Protein AF-A0AAJ0HVV2-F1 (afdb_monomer_lite)

Secondary structure (DSSP, 8-state):
-HHHHHHHHHHTTTGGGHHHHHHHHHHHHHHTTTTS-GGGSS---HHHHHHHHHHHHHHHHHHHHHHHHHT---S--TTS--PPPPP---TTTTT--SS--------TTS--TTHHHHHHHHTHHHHHHHHHHHHSSSPPPHHHHHHHHHHHHHHHHHHHHHHHHS---TTS-SS--HHHHHHHHHHHHHHHHHHHGGGHHHHTT-GGGHHHHHHHHHHHHHHHHHTSPPSS--HHHHHHHHHHHH--THHHHHHHHHHHHHHHHHHHHHHHHHHHHHHHHHHHHTT--

Organism: NCBI:txid260671

pLDDT: 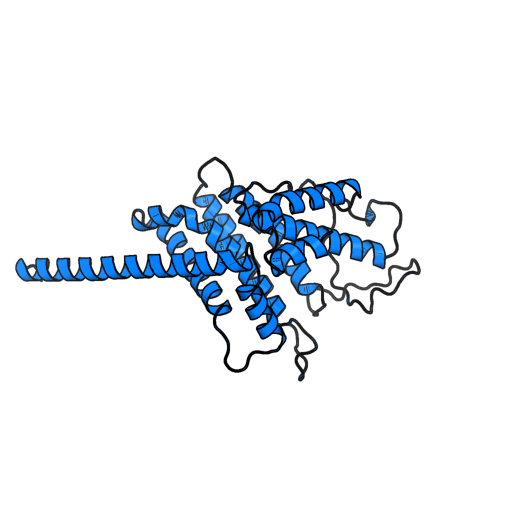mean 88.61, std 10.62, range [52.47, 98.69]

Structure (mmCIF, N/CA/C/O backbone):
data_AF-A0AAJ0HVV2-F1
#
_entry.id   AF-A0AAJ0HVV2-F1
#
loop_
_atom_site.group_PDB
_atom_site.id
_atom_site.type_symbol
_atom_site.label_atom_id
_atom_site.label_alt_id
_atom_site.label_comp_id
_atom_site.label_asym_id
_atom_site.label_entity_id
_atom_site.label_seq_id
_atom_site.pdbx_PDB_ins_code
_atom_site.Cartn_x
_atom_site.Cartn_y
_atom_site.Cartn_z
_atom_site.occupancy
_atom_site.B_iso_or_equiv
_atom_site.auth_seq_id
_atom_site.auth_comp_id
_atom_site.auth_asym_id
_atom_site.auth_atom_id
_atom_site.pdbx_PDB_model_num
ATOM 1 N N . MET A 1 1 ? 8.269 12.372 -14.572 1.00 76.06 1 MET A N 1
ATOM 2 C CA . MET A 1 1 ? 6.896 12.354 -14.021 1.00 76.06 1 MET A CA 1
ATOM 3 C C . MET A 1 1 ? 6.826 11.565 -12.715 1.00 76.06 1 MET A C 1
ATOM 5 O O . MET A 1 1 ? 6.483 12.180 -11.724 1.00 76.06 1 MET A O 1
ATOM 9 N N . CYS A 1 2 ? 7.248 10.293 -12.636 1.00 84.56 2 CYS A N 1
ATOM 10 C CA . CYS A 1 2 ? 7.248 9.554 -11.353 1.00 84.56 2 CYS A CA 1
ATOM 11 C C . CYS A 1 2 ? 8.042 10.251 -10.236 1.00 84.56 2 CYS A C 1
ATOM 13 O O . CYS A 1 2 ? 7.523 10.431 -9.144 1.00 84.56 2 CYS A O 1
ATOM 15 N N . LEU A 1 3 ? 9.261 10.726 -10.530 1.00 86.06 3 LEU A N 1
ATOM 16 C CA . LEU A 1 3 ? 10.071 11.475 -9.557 1.00 86.06 3 LEU A CA 1
ATOM 17 C C . LEU A 1 3 ? 9.393 12.767 -9.077 1.00 86.06 3 LEU A C 1
ATOM 19 O O . LEU A 1 3 ? 9.584 13.160 -7.935 1.00 86.06 3 LEU A O 1
ATOM 23 N N . LEU A 1 4 ? 8.586 13.410 -9.928 1.00 84.44 4 LEU A N 1
ATOM 24 C CA . LEU A 1 4 ? 7.828 14.601 -9.546 1.00 84.44 4 LEU A CA 1
ATOM 25 C C . LEU A 1 4 ? 6.691 14.240 -8.582 1.00 84.44 4 LEU A C 1
ATOM 27 O O . LEU A 1 4 ? 6.488 14.948 -7.604 1.00 84.44 4 LEU A O 1
ATOM 31 N N . GLU A 1 5 ? 5.977 13.140 -8.833 1.00 85.62 5 GLU A N 1
ATOM 32 C CA . GLU A 1 5 ? 4.929 12.656 -7.924 1.00 85.62 5 GLU A CA 1
ATOM 33 C C . GLU A 1 5 ? 5.506 12.250 -6.563 1.00 85.62 5 GLU A C 1
ATOM 35 O O . GLU A 1 5 ? 4.988 12.667 -5.529 1.00 85.62 5 GLU A O 1
ATOM 40 N N . LEU A 1 6 ? 6.639 11.543 -6.553 1.00 84.56 6 LEU A N 1
ATOM 41 C CA . LEU A 1 6 ? 7.354 11.218 -5.317 1.00 84.56 6 LEU A CA 1
ATOM 42 C C . LEU A 1 6 ? 7.829 12.481 -4.586 1.00 84.56 6 LEU A C 1
ATOM 44 O O . LEU A 1 6 ? 7.656 12.582 -3.376 1.00 84.56 6 LEU A O 1
ATOM 48 N N . ALA A 1 7 ? 8.371 13.470 -5.306 1.00 84.12 7 ALA A N 1
ATOM 49 C CA . ALA A 1 7 ? 8.811 14.731 -4.711 1.00 84.12 7 ALA A CA 1
ATOM 50 C C . ALA A 1 7 ? 7.655 15.507 -4.063 1.00 84.12 7 ALA A C 1
ATOM 52 O O . ALA A 1 7 ? 7.823 16.052 -2.974 1.00 84.12 7 ALA A O 1
ATOM 53 N N . LYS A 1 8 ? 6.468 15.542 -4.682 1.00 81.12 8 LYS A N 1
ATOM 54 C CA . LYS A 1 8 ? 5.275 16.154 -4.068 1.00 81.12 8 LYS A CA 1
ATOM 55 C C . LYS A 1 8 ? 4.927 15.472 -2.745 1.00 81.12 8 LYS A C 1
ATOM 57 O O . LYS A 1 8 ? 4.748 16.150 -1.735 1.00 81.12 8 LYS A O 1
ATOM 62 N N . GLN A 1 9 ? 4.919 14.137 -2.733 1.00 77.50 9 GLN A N 1
ATOM 63 C CA . GLN A 1 9 ? 4.633 13.357 -1.529 1.00 77.50 9 GLN A CA 1
ATOM 64 C C . GLN A 1 9 ? 5.683 13.571 -0.427 1.00 77.50 9 GLN A C 1
ATOM 66 O O . GLN A 1 9 ? 5.313 13.656 0.742 1.00 77.50 9 GLN A O 1
ATOM 71 N N . THR A 1 10 ? 6.966 13.709 -0.772 1.00 80.88 10 THR A N 1
ATOM 72 C CA . THR A 1 10 ? 8.066 13.813 0.207 1.00 80.88 10 THR A CA 1
ATOM 73 C C . THR A 1 10 ? 8.352 15.236 0.691 1.00 80.88 10 THR A C 1
ATOM 75 O O . THR A 1 10 ? 8.956 15.395 1.748 1.00 80.88 10 THR A O 1
ATOM 78 N N . THR A 1 11 ? 7.923 16.268 -0.045 1.00 79.25 11 THR A N 1
ATOM 79 C CA . THR A 1 11 ? 8.155 17.687 0.305 1.00 79.25 11 THR A CA 1
ATOM 80 C C . THR A 1 11 ? 6.914 18.411 0.826 1.00 79.25 11 THR A C 1
ATOM 82 O O . THR A 1 11 ? 7.006 19.560 1.252 1.00 79.25 11 THR A O 1
ATOM 85 N N . GLY A 1 12 ? 5.744 17.769 0.776 1.00 67.94 12 GLY A N 1
ATOM 86 C CA . GLY A 1 12 ? 4.487 18.344 1.256 1.00 67.94 12 GLY A CA 1
ATOM 87 C C . GLY A 1 12 ? 3.894 19.436 0.371 1.00 67.94 12 GLY A C 1
ATOM 88 O O . GLY A 1 12 ? 2.945 20.110 0.773 1.00 67.94 12 GLY A O 1
ATOM 89 N N . VAL A 1 13 ? 4.408 19.601 -0.847 1.00 72.75 13 VAL A N 1
ATOM 90 C CA . VAL A 1 13 ? 3.880 20.557 -1.821 1.00 72.75 13 VAL A CA 1
ATOM 91 C C . VAL A 1 13 ? 2.731 19.917 -2.600 1.00 72.75 13 VAL A C 1
ATOM 93 O O . VAL A 1 13 ? 2.920 18.916 -3.286 1.00 72.75 13 VAL A O 1
ATOM 96 N N . ALA A 1 14 ? 1.549 20.539 -2.540 1.00 66.69 14 ALA A N 1
ATOM 97 C CA . ALA A 1 14 ? 0.349 20.134 -3.283 1.00 66.69 14 ALA A CA 1
ATOM 98 C C . ALA A 1 14 ? -0.150 18.701 -2.991 1.00 66.69 14 ALA A C 1
ATOM 100 O O . ALA A 1 14 ? -0.649 18.025 -3.892 1.00 66.69 14 ALA A O 1
ATOM 101 N N . GLY A 1 15 ? -0.057 18.255 -1.730 1.00 66.56 15 GLY A N 1
ATOM 102 C CA . GLY A 1 15 ? -0.503 16.922 -1.299 1.00 66.56 15 GLY A CA 1
ATOM 103 C C . GLY A 1 15 ? -1.939 16.577 -1.722 1.00 66.56 15 GLY A C 1
ATOM 104 O O . GLY A 1 15 ? -2.176 15.475 -2.215 1.00 66.56 15 GLY A O 1
ATOM 105 N N . ASP A 1 16 ? -2.859 17.542 -1.659 1.00 69.44 16 ASP A N 1
ATOM 106 C CA . ASP A 1 16 ? -4.276 17.358 -2.021 1.00 69.44 16 ASP A CA 1
ATOM 107 C C . ASP A 1 16 ? -4.497 17.077 -3.520 1.00 69.44 16 ASP A C 1
ATOM 109 O O . ASP A 1 16 ? -5.528 16.539 -3.918 1.00 69.44 16 ASP A O 1
ATOM 113 N N . LEU A 1 17 ? -3.523 17.408 -4.376 1.00 81.19 17 LEU A N 1
ATOM 114 C CA . LEU A 1 17 ? -3.599 17.190 -5.825 1.00 81.19 17 LEU A CA 1
ATOM 115 C C . LEU A 1 17 ? -2.954 15.871 -6.269 1.00 81.19 17 LEU A C 1
ATOM 117 O O . LEU A 1 17 ? -3.005 15.543 -7.457 1.00 81.19 17 LEU A O 1
ATOM 121 N N . THR A 1 18 ? -2.371 15.108 -5.338 1.00 84.69 18 THR A N 1
ATOM 122 C CA . THR A 1 18 ? -1.584 13.902 -5.643 1.00 84.69 18 THR A CA 1
ATOM 123 C C . THR A 1 18 ? -2.403 12.852 -6.388 1.00 84.69 18 THR A C 1
ATOM 125 O O . THR A 1 18 ? -1.904 12.252 -7.334 1.00 84.69 18 THR A O 1
ATOM 128 N N . TRP A 1 19 ? -3.679 12.656 -6.037 1.00 90.50 19 TRP A N 1
ATOM 129 C CA . TRP A 1 19 ? -4.542 11.700 -6.744 1.00 90.50 19 TRP A CA 1
ATOM 130 C C . TRP A 1 19 ? -4.813 12.110 -8.196 1.00 90.50 19 TRP A C 1
ATOM 132 O O . TRP A 1 19 ? -4.711 11.289 -9.111 1.00 90.50 19 TRP A O 1
ATOM 142 N N . ILE A 1 20 ? -5.066 13.399 -8.437 1.00 91.12 20 ILE A N 1
ATOM 143 C CA . ILE A 1 20 ? -5.301 13.929 -9.786 1.00 91.12 20 ILE A CA 1
ATOM 144 C C . ILE A 1 20 ? -4.040 13.771 -10.643 1.00 91.12 20 ILE A C 1
ATOM 146 O O . ILE A 1 20 ? -4.118 13.303 -11.785 1.00 91.12 20 ILE A O 1
ATOM 150 N N . SER A 1 21 ? -2.871 14.139 -10.107 1.00 91.31 21 SER A N 1
ATOM 151 C CA . SER A 1 21 ? -1.616 14.042 -10.852 1.00 91.31 21 SER A CA 1
ATOM 152 C C . SER A 1 21 ? -1.134 12.604 -11.037 1.00 91.31 21 SER A C 1
ATOM 154 O O . SER A 1 21 ? -0.666 12.279 -12.131 1.00 91.31 21 SER A O 1
ATOM 156 N N . ALA A 1 22 ? -1.342 11.715 -10.061 1.00 92.94 22 ALA A N 1
ATOM 157 C CA . ALA A 1 22 ? -1.095 10.280 -10.202 1.00 92.94 22 ALA A CA 1
ATOM 158 C C . ALA A 1 22 ? -1.954 9.663 -11.318 1.00 92.94 22 ALA A C 1
ATOM 160 O O . ALA A 1 22 ? -1.423 8.961 -12.183 1.00 92.94 22 ALA A O 1
ATOM 161 N N . GLY A 1 23 ? -3.245 10.010 -11.385 1.00 94.25 23 GLY A N 1
ATOM 162 C CA . GLY A 1 23 ? -4.121 9.576 -12.475 1.00 94.25 23 GLY A CA 1
ATOM 163 C C . GLY A 1 23 ? -3.690 10.124 -13.842 1.00 94.25 23 GLY A C 1
ATOM 164 O O . GLY A 1 23 ? -3.779 9.429 -14.856 1.00 94.25 23 GLY A O 1
ATOM 165 N N . GLY A 1 24 ? -3.178 11.358 -13.891 1.00 94.88 24 GLY A N 1
ATOM 166 C CA . GLY A 1 24 ? -2.558 11.922 -15.094 1.00 94.88 24 GLY A CA 1
ATOM 167 C C . GLY A 1 24 ? -1.314 11.144 -15.534 1.00 94.88 24 GLY A C 1
ATOM 168 O O . GLY A 1 24 ? -1.176 10.819 -16.714 1.00 94.88 24 GLY A O 1
ATOM 169 N N . LEU A 1 25 ? -0.447 10.789 -14.581 1.00 95.62 25 LEU A N 1
ATOM 170 C CA . LEU A 1 25 ? 0.720 9.938 -14.805 1.00 95.62 25 LEU A CA 1
ATOM 171 C C . LEU A 1 25 ? 0.315 8.556 -15.341 1.00 95.62 25 LEU A C 1
ATOM 173 O O . LEU A 1 25 ? 0.925 8.094 -16.303 1.00 95.62 25 LEU A O 1
ATOM 177 N N . LEU A 1 26 ? -0.721 7.925 -14.780 1.00 97.06 26 LEU A N 1
ATOM 178 C CA . LEU A 1 26 ? -1.219 6.625 -15.244 1.00 97.06 26 LEU A CA 1
ATOM 179 C C . LEU A 1 26 ? -1.682 6.681 -16.701 1.00 97.06 26 LEU A C 1
ATOM 181 O O . LEU A 1 26 ? -1.255 5.873 -17.522 1.00 97.06 26 LEU A O 1
ATOM 185 N N . ARG A 1 27 ? -2.513 7.669 -17.049 1.00 96.62 27 ARG A N 1
ATOM 186 C CA . ARG A 1 27 ? -3.018 7.828 -18.421 1.00 96.62 27 ARG A CA 1
ATOM 187 C C . ARG A 1 27 ? -1.899 8.128 -19.416 1.00 96.62 27 ARG A C 1
ATOM 189 O O . ARG A 1 27 ? -1.910 7.587 -20.516 1.00 96.62 27 ARG A O 1
ATOM 196 N N . ALA A 1 28 ? -0.916 8.942 -19.027 1.00 96.62 28 ALA A N 1
ATOM 197 C CA . ALA A 1 28 ? 0.270 9.183 -19.847 1.00 96.62 28 ALA A CA 1
ATOM 198 C C . ALA A 1 28 ? 1.102 7.902 -20.037 1.00 96.62 28 ALA A C 1
ATOM 200 O O . ALA A 1 28 ? 1.614 7.637 -21.119 1.00 96.62 28 ALA A O 1
ATOM 201 N N . ALA A 1 29 ? 1.225 7.077 -18.999 1.00 96.25 29 ALA A N 1
ATOM 202 C CA . ALA A 1 29 ? 1.917 5.797 -19.079 1.00 96.25 29 ALA A CA 1
ATOM 203 C C . ALA A 1 29 ? 1.228 4.829 -20.050 1.00 96.25 29 ALA A C 1
ATOM 205 O O . ALA A 1 29 ? 1.894 4.229 -20.894 1.00 96.25 29 ALA A O 1
ATOM 206 N N . MET A 1 30 ? -0.099 4.730 -19.964 1.00 96.31 30 MET A N 1
ATOM 207 C CA . MET A 1 30 ? -0.918 3.928 -20.874 1.00 96.31 30 MET A CA 1
ATOM 208 C C . MET A 1 30 ? -0.850 4.439 -22.315 1.00 96.31 30 MET A C 1
ATOM 210 O O . MET A 1 30 ? -0.715 3.639 -23.233 1.00 96.31 30 MET A O 1
ATOM 214 N N . SER A 1 31 ? -0.862 5.757 -22.543 1.00 95.62 31 SER A N 1
ATOM 215 C CA . SER A 1 31 ? -0.731 6.303 -23.903 1.00 95.62 31 SER A CA 1
ATOM 216 C C . SER A 1 31 ? 0.648 6.044 -24.521 1.00 95.62 31 SER A C 1
ATOM 218 O O . SER A 1 31 ? 0.767 5.926 -25.738 1.00 95.62 31 SER A O 1
ATOM 220 N N . MET A 1 32 ? 1.685 5.881 -23.693 1.00 94.38 32 MET A N 1
ATOM 221 C CA . MET A 1 32 ? 3.014 5.402 -24.104 1.00 94.38 32 MET A CA 1
ATOM 222 C C . MET A 1 32 ? 3.105 3.862 -24.206 1.00 94.38 32 MET A C 1
ATOM 224 O O . MET A 1 32 ? 4.171 3.315 -24.524 1.00 94.38 32 MET A O 1
ATOM 228 N N . GLY A 1 33 ? 2.014 3.150 -23.911 1.00 94.56 33 GLY A N 1
ATOM 229 C CA . GLY A 1 33 ? 1.880 1.694 -23.937 1.00 94.56 33 GLY A CA 1
ATOM 230 C C . GLY A 1 33 ? 2.583 0.959 -22.793 1.00 94.56 33 GLY A C 1
ATOM 231 O O . GLY A 1 33 ? 2.905 -0.216 -22.955 1.00 94.56 33 GLY A O 1
ATOM 232 N N . LEU A 1 34 ? 2.944 1.628 -21.688 1.00 95.44 34 LEU A N 1
ATOM 233 C CA . LEU A 1 34 ? 3.706 1.007 -20.586 1.00 95.44 34 LEU A CA 1
ATOM 234 C C . LEU A 1 34 ? 2.941 -0.138 -19.892 1.00 95.44 34 LEU A C 1
ATOM 236 O O . LEU A 1 34 ? 3.559 -0.979 -19.246 1.00 95.44 34 LEU A O 1
ATOM 240 N N . ASN A 1 35 ? 1.620 -0.176 -20.058 1.00 95.88 35 ASN A N 1
ATOM 241 C CA . ASN A 1 35 ? 0.725 -1.248 -19.624 1.00 95.88 35 ASN A CA 1
ATOM 242 C C . ASN A 1 35 ? 0.826 -2.524 -20.481 1.00 95.88 35 ASN A C 1
ATOM 244 O O . ASN A 1 35 ? 0.211 -3.528 -20.127 1.00 95.88 35 ASN A O 1
ATOM 248 N N . HIS A 1 36 ? 1.564 -2.473 -21.594 1.00 95.62 36 HIS A N 1
ATOM 249 C CA . HIS A 1 36 ? 1.808 -3.619 -22.458 1.00 95.62 36 HIS A CA 1
ATOM 250 C C . HIS A 1 36 ? 3.202 -4.207 -22.240 1.00 95.62 36 HIS A C 1
ATOM 252 O O . HIS A 1 36 ? 4.202 -3.472 -22.279 1.00 95.62 36 HIS A O 1
ATOM 258 N N . ASP A 1 37 ? 3.277 -5.527 -22.056 1.00 93.88 37 ASP A N 1
ATOM 259 C CA . ASP A 1 37 ? 4.544 -6.217 -21.846 1.00 93.88 37 ASP A CA 1
ATOM 260 C C . ASP A 1 37 ? 5.463 -6.052 -23.068 1.00 93.88 37 ASP A C 1
ATOM 262 O O . ASP A 1 37 ? 5.029 -6.292 -24.199 1.00 93.88 37 ASP A O 1
ATOM 266 N N . PRO A 1 38 ? 6.744 -5.680 -22.879 1.00 90.81 38 PRO A N 1
ATOM 267 C CA . PRO A 1 38 ? 7.653 -5.454 -24.000 1.00 90.81 38 PRO A CA 1
ATOM 268 C C . PRO A 1 38 ? 7.876 -6.683 -24.891 1.00 90.81 38 PRO A C 1
ATOM 270 O O . PRO A 1 38 ? 8.226 -6.507 -26.055 1.00 90.81 38 PRO A O 1
ATOM 273 N N . GLU A 1 39 ? 7.655 -7.906 -24.394 1.00 87.19 39 GLU A N 1
ATOM 274 C CA . GLU A 1 39 ? 7.752 -9.126 -25.210 1.00 87.19 39 GLU A CA 1
ATOM 275 C C . GLU A 1 39 ? 6.682 -9.204 -26.306 1.00 87.19 39 GLU A C 1
ATOM 277 O O . GLU A 1 39 ? 6.908 -9.838 -27.335 1.00 87.19 39 GLU A O 1
ATOM 282 N N . ASN A 1 40 ? 5.547 -8.525 -26.114 1.00 85.75 40 ASN A N 1
ATOM 283 C CA . ASN A 1 40 ? 4.453 -8.448 -27.083 1.00 85.75 40 ASN A CA 1
ATOM 284 C C . ASN A 1 40 ? 4.596 -7.248 -28.042 1.00 85.75 40 ASN A C 1
ATOM 286 O O . ASN A 1 40 ? 3.739 -7.026 -28.898 1.00 85.75 40 ASN A O 1
ATOM 290 N N . LEU A 1 41 ? 5.657 -6.447 -27.891 1.00 87.12 41 LEU A N 1
ATOM 291 C CA . LEU A 1 41 ? 5.905 -5.227 -28.659 1.00 87.12 41 LEU A CA 1
ATOM 292 C C . LEU A 1 41 ? 7.064 -5.413 -29.653 1.00 87.12 41 LEU A C 1
ATOM 294 O O . LEU A 1 41 ? 7.595 -6.503 -29.864 1.00 87.12 41 LEU A O 1
ATOM 298 N N . VAL A 1 42 ? 7.468 -4.317 -30.301 1.00 83.50 42 VAL A N 1
ATOM 299 C CA . VAL A 1 42 ? 8.681 -4.281 -31.131 1.00 83.50 42 VAL A CA 1
ATOM 300 C C . VAL A 1 42 ? 9.887 -4.692 -30.287 1.00 83.50 42 VAL A C 1
ATOM 302 O O . VAL A 1 42 ? 10.010 -4.245 -29.150 1.00 83.50 42 VAL A O 1
ATOM 305 N N . LYS A 1 43 ? 10.797 -5.495 -30.857 1.00 83.88 43 LYS A N 1
ATOM 306 C CA . LYS A 1 43 ? 12.016 -5.948 -30.171 1.00 83.88 43 LYS A CA 1
ATOM 307 C C . LYS A 1 43 ? 12.765 -4.774 -29.532 1.00 83.88 43 LYS A C 1
ATOM 309 O O . LYS A 1 43 ? 13.187 -3.845 -30.220 1.00 83.88 43 LYS A O 1
ATOM 314 N N . MET A 1 44 ? 12.949 -4.856 -28.217 1.00 86.50 44 MET A N 1
ATOM 315 C CA . MET A 1 44 ? 13.730 -3.923 -27.406 1.00 86.50 44 MET A CA 1
ATOM 316 C C . MET A 1 44 ? 14.945 -4.638 -26.814 1.00 86.50 44 MET A C 1
ATOM 318 O O . MET A 1 44 ? 14.977 -5.866 -26.732 1.00 86.50 44 MET A O 1
ATOM 322 N N . THR A 1 45 ? 15.949 -3.872 -26.386 1.00 85.44 45 THR A N 1
ATOM 323 C CA . THR A 1 45 ? 17.069 -4.435 -25.623 1.00 85.44 45 THR A CA 1
ATOM 324 C C . THR A 1 45 ? 16.580 -4.951 -24.262 1.00 85.44 45 THR A C 1
ATOM 326 O O . THR A 1 45 ? 15.611 -4.397 -23.726 1.00 85.44 45 THR A O 1
ATOM 329 N N . PRO A 1 46 ? 17.244 -5.957 -23.660 1.00 83.19 46 PRO A N 1
ATOM 330 C CA . PRO A 1 46 ? 16.890 -6.458 -22.328 1.00 83.19 46 PRO A CA 1
ATOM 331 C C . PRO A 1 46 ? 16.803 -5.341 -21.277 1.00 83.19 46 PRO A C 1
ATOM 333 O O . PRO A 1 46 ? 15.841 -5.277 -20.513 1.00 83.19 46 PRO A O 1
ATOM 336 N N . LEU A 1 47 ? 17.740 -4.387 -21.328 1.00 84.75 47 LEU A N 1
ATOM 337 C CA . LEU A 1 47 ? 17.738 -3.186 -20.491 1.00 84.75 47 LEU A CA 1
ATOM 338 C C . LEU A 1 47 ? 16.438 -2.376 -20.619 1.00 84.75 47 LEU A C 1
ATOM 340 O O . LEU A 1 47 ? 15.801 -2.044 -19.621 1.00 84.75 47 LEU A O 1
ATOM 344 N N . ARG A 1 48 ? 16.017 -2.053 -21.849 1.00 87.56 48 ARG A N 1
ATOM 345 C CA . ARG A 1 48 ? 14.805 -1.247 -22.081 1.00 87.56 48 ARG A CA 1
ATOM 346 C C . ARG A 1 48 ? 13.542 -1.986 -21.657 1.00 87.56 48 ARG A C 1
ATOM 348 O O . ARG A 1 48 ? 12.633 -1.354 -21.121 1.00 87.56 48 ARG A O 1
ATOM 355 N N . THR A 1 49 ? 13.498 -3.296 -21.880 1.00 89.25 49 THR A N 1
ATOM 356 C CA . THR A 1 49 ? 12.409 -4.168 -21.428 1.00 89.25 49 THR A CA 1
ATOM 357 C C . THR A 1 49 ? 12.260 -4.106 -19.911 1.00 89.25 49 THR A C 1
ATOM 359 O O . THR A 1 49 ? 11.173 -3.825 -19.405 1.00 89.25 49 THR A O 1
ATOM 362 N N . GLU A 1 50 ? 13.359 -4.284 -19.182 1.00 89.62 50 GLU A N 1
ATOM 363 C CA . GLU A 1 50 ? 13.336 -4.305 -17.723 1.00 89.62 50 GLU A CA 1
ATOM 364 C C . GLU A 1 50 ? 13.008 -2.926 -17.129 1.00 89.62 50 GLU A C 1
ATOM 366 O O . GLU A 1 50 ? 12.134 -2.811 -16.268 1.00 89.62 50 GLU A O 1
ATOM 371 N N . LEU A 1 51 ? 13.611 -1.849 -17.646 1.00 90.25 51 LEU A N 1
ATOM 372 C CA . LEU A 1 51 ? 13.285 -0.484 -17.214 1.00 90.25 51 LEU A CA 1
ATOM 373 C C . LEU A 1 51 ? 11.808 -0.140 -17.443 1.00 90.25 51 LEU A C 1
ATOM 375 O O . LEU A 1 51 ? 11.197 0.540 -16.619 1.00 90.25 51 LEU A O 1
ATOM 379 N N . ARG A 1 52 ? 11.214 -0.628 -18.538 1.00 93.44 52 ARG A N 1
ATOM 380 C CA . ARG A 1 52 ? 9.791 -0.437 -18.841 1.00 93.44 52 ARG A CA 1
ATOM 381 C C . ARG A 1 52 ? 8.893 -1.154 -17.830 1.00 93.44 52 ARG A C 1
ATOM 383 O O . ARG A 1 52 ? 7.959 -0.526 -17.332 1.00 93.44 52 ARG A O 1
ATOM 390 N N . ARG A 1 53 ? 9.207 -2.406 -17.470 1.00 94.38 53 ARG A N 1
ATOM 391 C CA . ARG A 1 53 ? 8.488 -3.163 -16.425 1.00 94.38 53 ARG A CA 1
ATOM 392 C C . ARG A 1 53 ? 8.599 -2.484 -15.058 1.00 94.38 53 ARG A C 1
ATOM 394 O O . ARG A 1 53 ? 7.577 -2.211 -14.429 1.00 94.38 53 ARG A O 1
ATOM 401 N N . ARG A 1 54 ? 9.816 -2.119 -14.633 1.00 93.88 54 ARG A N 1
ATOM 402 C CA . ARG A 1 54 ? 10.070 -1.409 -13.361 1.00 93.88 54 ARG A CA 1
ATOM 403 C C . ARG A 1 54 ? 9.324 -0.079 -13.288 1.00 93.88 54 ARG A C 1
ATOM 405 O O . ARG A 1 54 ? 8.736 0.246 -12.256 1.00 93.88 54 ARG A O 1
ATOM 412 N N . LEU A 1 55 ? 9.314 0.686 -14.380 1.00 95.38 55 LEU A N 1
ATOM 413 C CA . LEU A 1 55 ? 8.608 1.963 -14.442 1.00 95.38 55 LEU A CA 1
ATOM 414 C C . LEU A 1 55 ? 7.090 1.777 -14.344 1.00 95.38 55 LEU A C 1
ATOM 416 O O . LEU A 1 55 ? 6.443 2.503 -13.593 1.00 95.38 55 LEU A O 1
ATOM 420 N N . TRP A 1 56 ? 6.529 0.804 -15.064 1.00 97.06 56 TRP A N 1
ATOM 421 C CA . TRP A 1 56 ? 5.101 0.496 -14.998 1.00 97.06 56 TRP A CA 1
ATOM 422 C C . TRP A 1 56 ? 4.665 0.114 -13.579 1.00 97.06 56 TRP A C 1
ATOM 424 O O . TRP A 1 56 ? 3.730 0.706 -13.042 1.00 97.06 56 TRP A O 1
ATOM 434 N N . VAL A 1 57 ? 5.397 -0.791 -12.926 1.00 96.50 57 VAL A N 1
ATOM 435 C CA . VAL A 1 57 ? 5.111 -1.204 -11.544 1.00 96.50 57 VAL A CA 1
ATOM 436 C C . VAL A 1 57 ? 5.211 -0.040 -10.557 1.00 96.50 57 VAL A C 1
ATOM 438 O O . VAL A 1 57 ? 4.361 0.092 -9.679 1.00 96.50 57 VAL A O 1
ATOM 441 N N . ALA A 1 58 ? 6.199 0.848 -10.709 1.00 96.25 58 ALA A N 1
ATOM 442 C CA . ALA A 1 58 ? 6.287 2.051 -9.879 1.00 96.25 58 ALA A CA 1
ATOM 443 C C . ALA A 1 58 ? 5.061 2.968 -10.054 1.00 96.25 58 ALA A C 1
ATOM 445 O O . ALA A 1 58 ? 4.562 3.530 -9.082 1.00 96.25 58 ALA A O 1
ATOM 446 N N . ILE A 1 59 ? 4.554 3.109 -11.282 1.00 97.06 59 ILE A N 1
ATOM 447 C CA . ILE A 1 59 ? 3.368 3.926 -11.582 1.00 97.06 59 ILE A CA 1
ATOM 448 C C . ILE A 1 59 ? 2.109 3.316 -10.965 1.00 97.06 59 ILE A C 1
ATOM 450 O O . ILE A 1 59 ? 1.293 4.057 -10.409 1.00 97.06 59 ILE A O 1
ATOM 454 N N . LEU A 1 60 ? 1.969 1.990 -11.026 1.00 97.44 60 LEU A N 1
ATOM 455 C CA . LEU A 1 60 ? 0.887 1.264 -10.363 1.00 97.44 60 LEU A CA 1
ATOM 456 C C . LEU A 1 60 ? 0.902 1.498 -8.847 1.00 97.44 60 LEU A C 1
ATOM 458 O O . LEU A 1 60 ? -0.133 1.832 -8.274 1.00 97.44 60 LEU A O 1
ATOM 462 N N . GLU A 1 61 ? 2.073 1.402 -8.213 1.00 96.44 61 GLU A N 1
ATOM 463 C CA . GLU A 1 61 ? 2.223 1.629 -6.771 1.00 96.44 61 GLU A CA 1
ATOM 464 C C . GLU A 1 61 ? 1.851 3.067 -6.370 1.00 96.44 61 GLU A C 1
ATOM 466 O O . GLU A 1 61 ? 1.073 3.263 -5.436 1.00 96.44 61 GLU A O 1
ATOM 471 N N . ILE A 1 62 ? 2.333 4.073 -7.114 1.00 94.81 62 ILE A N 1
ATOM 472 C CA . ILE A 1 62 ? 1.997 5.490 -6.879 1.00 94.81 62 ILE A CA 1
ATOM 473 C C . ILE A 1 62 ? 0.481 5.713 -6.965 1.00 94.81 62 ILE A C 1
ATOM 475 O O . ILE A 1 62 ? -0.102 6.373 -6.105 1.00 94.81 62 ILE A O 1
ATOM 479 N N . ASN A 1 63 ? -0.170 5.154 -7.990 1.00 95.81 63 ASN A N 1
ATOM 480 C CA . ASN A 1 63 ? -1.611 5.317 -8.192 1.00 95.81 63 ASN A CA 1
ATOM 481 C C . ASN A 1 63 ? -2.438 4.631 -7.107 1.00 95.81 63 ASN A C 1
ATOM 483 O O . ASN A 1 63 ? -3.447 5.185 -6.665 1.00 95.81 63 ASN A O 1
ATOM 487 N N . LEU A 1 64 ? -2.015 3.448 -6.664 1.00 96.81 64 LEU A N 1
ATOM 488 C CA . LEU A 1 64 ? -2.707 2.713 -5.616 1.00 96.81 64 LEU A CA 1
ATOM 489 C C . LEU A 1 64 ? -2.648 3.460 -4.280 1.00 96.81 64 LEU A C 1
ATOM 491 O O . LEU A 1 64 ? -3.684 3.653 -3.645 1.00 96.81 64 LEU A O 1
ATOM 495 N N . GLN A 1 65 ? -1.464 3.948 -3.893 1.00 94.31 65 GLN A N 1
ATOM 496 C CA . GLN A 1 65 ? -1.315 4.740 -2.670 1.00 94.31 65 GLN A CA 1
ATOM 497 C C . GLN A 1 65 ? -2.145 6.023 -2.726 1.00 94.31 65 GLN A C 1
ATOM 499 O O . GLN A 1 65 ? -2.899 6.290 -1.791 1.00 94.31 65 GLN A O 1
ATOM 504 N N . ALA A 1 66 ? -2.088 6.752 -3.847 1.00 93.19 66 ALA A N 1
ATOM 505 C CA . ALA A 1 66 ? -2.852 7.982 -4.026 1.00 93.19 66 ALA A CA 1
ATOM 506 C C . ALA A 1 66 ? -4.374 7.752 -3.986 1.00 93.19 66 ALA A C 1
ATOM 508 O O . ALA A 1 66 ? -5.109 8.596 -3.481 1.00 93.19 66 ALA A O 1
ATOM 509 N N . SER A 1 67 ? -4.854 6.609 -4.489 1.00 95.19 67 SER A N 1
ATOM 510 C CA . SER A 1 67 ? -6.276 6.237 -4.434 1.00 95.19 67 SER A CA 1
ATOM 511 C C . SER A 1 67 ? -6.724 5.937 -3.001 1.00 95.19 67 SER A C 1
ATOM 513 O O . SER A 1 67 ? -7.772 6.415 -2.569 1.00 95.19 67 SER A O 1
ATOM 515 N N . LEU A 1 68 ? -5.900 5.214 -2.232 1.00 95.06 68 LEU A N 1
ATOM 516 C CA . LEU A 1 68 ? -6.165 4.964 -0.815 1.00 95.06 68 LEU A CA 1
ATOM 517 C C . LEU A 1 68 ? -6.130 6.257 0.017 1.00 95.06 68 LEU A C 1
ATOM 519 O O . LEU A 1 68 ? -6.952 6.429 0.908 1.00 95.06 68 LEU A O 1
ATOM 523 N N . ASP A 1 69 ? -5.208 7.179 -0.277 1.00 91.56 69 ASP A N 1
ATOM 524 C CA . ASP A 1 69 ? -5.132 8.484 0.394 1.00 91.56 69 ASP A CA 1
ATOM 525 C C . ASP A 1 69 ? -6.348 9.371 0.125 1.00 91.56 69 ASP A C 1
ATOM 527 O O . ASP A 1 69 ? -6.847 10.020 1.041 1.00 91.56 69 ASP A O 1
ATOM 531 N N . ALA A 1 70 ? -6.820 9.403 -1.121 1.00 92.06 70 ALA A N 1
ATOM 532 C CA . ALA A 1 70 ? -7.946 10.240 -1.521 1.00 92.06 70 ALA A CA 1
ATOM 533 C C . ALA A 1 70 ? -9.318 9.639 -1.178 1.00 92.06 70 ALA A C 1
ATOM 535 O O . ALA A 1 70 ? -10.328 10.311 -1.375 1.00 92.06 70 ALA A O 1
ATOM 536 N N . GLY A 1 71 ? -9.375 8.382 -0.719 1.00 92.62 71 GLY A N 1
ATOM 537 C CA . GLY A 1 71 ? -10.639 7.655 -0.570 1.00 92.62 71 GLY A CA 1
ATOM 538 C C . GLY A 1 71 ? -11.355 7.457 -1.911 1.00 92.62 71 GLY A C 1
ATOM 539 O O . GLY A 1 71 ? -12.580 7.491 -1.980 1.00 92.62 71 GLY A O 1
ATOM 540 N N . ALA A 1 72 ? -10.591 7.325 -2.998 1.00 93.38 72 ALA A N 1
ATOM 541 C CA . ALA A 1 72 ? -11.108 7.263 -4.357 1.00 93.38 72 ALA A CA 1
ATOM 542 C C . ALA A 1 72 ? -10.898 5.878 -4.976 1.00 93.38 72 ALA A C 1
ATOM 544 O O . ALA A 1 72 ? -9.928 5.176 -4.671 1.00 93.38 72 ALA A O 1
ATOM 545 N N . LEU A 1 73 ? -11.796 5.486 -5.882 1.00 94.38 73 LEU A N 1
ATOM 546 C CA . LEU A 1 73 ? -11.639 4.239 -6.623 1.00 94.38 73 LEU A CA 1
ATOM 547 C C . LEU A 1 73 ? -10.371 4.291 -7.499 1.00 94.38 73 LEU A C 1
ATOM 549 O O . LEU A 1 73 ? -10.141 5.290 -8.193 1.00 94.38 73 LEU A O 1
ATOM 553 N N . PRO A 1 74 ? -9.549 3.227 -7.496 1.00 93.44 74 PRO A N 1
ATOM 554 C CA . PRO A 1 74 ? -8.421 3.103 -8.407 1.00 93.44 74 PRO A CA 1
ATOM 555 C C . PRO A 1 74 ? -8.869 3.185 -9.869 1.00 93.44 74 PRO A C 1
ATOM 557 O O . PRO A 1 74 ? -9.847 2.563 -10.273 1.00 93.44 74 PRO A O 1
ATOM 560 N N . LEU A 1 75 ? -8.107 3.903 -10.695 1.00 90.00 75 LEU A N 1
ATOM 561 C CA . LEU A 1 75 ? -8.356 4.025 -12.140 1.00 90.00 75 LEU A CA 1
ATOM 562 C C . LEU A 1 75 ? -7.740 2.866 -12.947 1.00 90.00 75 LEU A C 1
ATOM 564 O O . LEU A 1 75 ? -7.342 3.054 -14.096 1.00 90.00 75 LEU A O 1
ATOM 568 N N . ILE A 1 76 ? -7.580 1.701 -12.317 1.00 95.00 76 ILE A N 1
ATOM 569 C CA . ILE A 1 76 ? -6.904 0.536 -12.887 1.00 95.00 76 ILE A CA 1
ATOM 570 C C . ILE A 1 76 ? -7.526 -0.762 -12.368 1.00 95.00 76 ILE A C 1
ATOM 572 O O . ILE A 1 76 ? -7.812 -0.910 -11.179 1.00 95.00 76 ILE A O 1
ATOM 576 N N . SER A 1 77 ? -7.674 -1.723 -13.269 1.00 94.56 77 SER A N 1
ATOM 577 C CA . SER A 1 77 ? -8.044 -3.112 -13.029 1.00 94.56 77 SER A CA 1
ATOM 578 C C . SER A 1 77 ? -6.873 -4.039 -13.378 1.00 94.56 77 SER A C 1
ATOM 580 O O . SER A 1 77 ? -6.092 -3.727 -14.281 1.00 94.56 77 SER A O 1
ATOM 582 N N . PRO A 1 78 ? -6.756 -5.232 -12.757 1.00 92.50 78 PRO A N 1
ATOM 583 C CA . PRO A 1 78 ? -5.773 -6.241 -13.167 1.00 92.50 78 PRO A CA 1
ATOM 584 C C . PRO A 1 78 ? -5.871 -6.667 -14.640 1.00 92.50 78 PRO A C 1
ATOM 586 O O . PRO A 1 78 ? -4.958 -7.303 -15.147 1.00 92.50 78 PRO A O 1
ATOM 589 N N . ARG A 1 79 ? -6.985 -6.361 -15.321 1.00 94.12 79 ARG A N 1
ATOM 590 C CA . ARG A 1 79 ? -7.200 -6.672 -16.744 1.00 94.12 79 ARG A CA 1
ATOM 591 C C . ARG A 1 79 ? -6.691 -5.589 -17.700 1.00 94.12 79 ARG A C 1
ATOM 593 O O . ARG A 1 79 ? -6.678 -5.823 -18.903 1.00 94.12 79 ARG A O 1
ATOM 600 N N . ASP A 1 80 ? -6.286 -4.431 -17.187 1.00 94.75 80 ASP A N 1
ATOM 601 C CA . ASP A 1 80 ? -5.903 -3.274 -18.008 1.00 94.75 80 ASP A CA 1
ATOM 602 C C . ASP A 1 80 ? -4.429 -3.313 -18.458 1.00 94.75 80 ASP A C 1
ATOM 604 O O . ASP A 1 80 ? -3.978 -2.456 -19.226 1.00 94.75 80 ASP A O 1
ATOM 608 N N . PHE A 1 81 ? -3.660 -4.292 -17.975 1.00 96.00 81 PHE A N 1
ATOM 609 C CA . PHE A 1 81 ? -2.253 -4.479 -18.313 1.00 96.00 81 PHE A CA 1
ATOM 610 C C . PHE A 1 81 ? -1.883 -5.962 -18.390 1.00 96.00 81 PHE A C 1
ATOM 612 O O . PHE A 1 81 ? -2.437 -6.785 -17.665 1.00 96.00 81 PHE A O 1
ATOM 619 N N . ASP A 1 82 ? -0.921 -6.293 -19.249 1.00 95.12 82 ASP A N 1
ATOM 620 C CA . ASP A 1 82 ? -0.329 -7.636 -19.375 1.00 95.12 82 ASP A CA 1
ATOM 621 C C . ASP A 1 82 ? 1.172 -7.655 -19.020 1.00 95.12 82 ASP A C 1
ATOM 623 O O . ASP A 1 82 ? 1.812 -8.708 -19.075 1.00 95.12 82 ASP A O 1
ATOM 627 N N . THR A 1 83 ? 1.729 -6.504 -18.619 1.00 94.06 83 THR A N 1
ATOM 628 C CA . THR A 1 83 ? 3.121 -6.346 -18.185 1.00 94.06 83 THR A CA 1
ATOM 629 C C . THR A 1 83 ? 3.479 -7.331 -17.072 1.00 94.06 83 THR A C 1
ATOM 631 O O . THR A 1 83 ? 2.866 -7.336 -16.001 1.00 94.06 83 THR A O 1
ATOM 634 N N . ARG A 1 84 ? 4.516 -8.141 -17.305 1.00 92.25 84 ARG A N 1
ATOM 635 C CA . ARG A 1 84 ? 5.020 -9.118 -16.333 1.00 92.25 84 ARG A CA 1
ATOM 636 C C . ARG A 1 84 ? 5.758 -8.446 -15.166 1.00 92.25 84 ARG A C 1
ATOM 638 O O . ARG A 1 84 ? 6.233 -7.315 -15.315 1.00 92.25 84 ARG A O 1
ATOM 645 N N . PRO A 1 85 ? 5.910 -9.144 -14.021 1.00 90.94 85 PRO A N 1
ATOM 646 C CA . PRO A 1 85 ? 6.742 -8.668 -12.922 1.00 90.94 85 PRO A CA 1
ATOM 647 C C . PRO A 1 85 ? 8.166 -8.290 -13.378 1.00 90.94 85 PRO A C 1
ATOM 649 O O . PRO A 1 85 ? 8.721 -8.966 -14.251 1.00 90.94 85 PRO A O 1
ATOM 652 N N . PRO A 1 86 ? 8.775 -7.244 -12.785 1.00 90.31 86 PRO A N 1
ATOM 653 C CA . PRO A 1 86 ? 10.193 -6.947 -12.949 1.00 90.31 86 PRO A CA 1
ATOM 654 C C . PRO A 1 86 ? 11.049 -8.150 -12.553 1.00 90.31 86 PRO A C 1
ATOM 656 O O . PRO A 1 86 ? 10.757 -8.823 -11.559 1.00 90.31 86 PRO A O 1
ATOM 659 N N . ARG A 1 87 ? 12.106 -8.414 -13.320 1.00 86.75 87 ARG A N 1
ATOM 660 C CA . ARG A 1 87 ? 13.048 -9.492 -13.008 1.00 86.75 87 ARG A CA 1
ATOM 661 C C . ARG A 1 87 ? 13.980 -9.043 -11.889 1.00 86.75 87 ARG A C 1
ATOM 663 O O . ARG A 1 87 ? 14.399 -7.882 -11.844 1.00 86.75 87 ARG A O 1
ATOM 670 N N . ASN A 1 88 ? 14.346 -9.972 -11.010 1.00 84.38 88 ASN A N 1
ATOM 671 C CA . ASN A 1 88 ? 15.305 -9.690 -9.949 1.00 84.38 88 ASN A CA 1
ATOM 672 C C . ASN A 1 88 ? 16.713 -9.655 -10.566 1.00 84.38 88 ASN A C 1
ATOM 674 O O . ASN A 1 88 ? 17.344 -10.691 -10.738 1.00 84.38 88 ASN A O 1
ATOM 678 N N . LEU A 1 89 ? 17.158 -8.465 -10.976 1.00 81.75 89 LEU A N 1
ATOM 679 C CA . LEU A 1 89 ? 18.427 -8.233 -11.677 1.00 81.75 89 LEU A CA 1
ATOM 680 C C . LEU A 1 89 ? 19.186 -7.076 -11.027 1.00 81.75 89 LEU A C 1
ATOM 682 O O . LEU A 1 89 ? 18.572 -6.039 -10.727 1.00 81.75 89 LEU A O 1
ATOM 686 N N . ASP A 1 90 ? 20.502 -7.223 -10.878 1.00 75.56 90 ASP A N 1
ATOM 687 C CA . ASP A 1 90 ? 21.369 -6.139 -10.425 1.00 75.56 90 ASP A CA 1
ATOM 688 C C . ASP A 1 90 ? 21.546 -5.070 -11.509 1.00 75.56 90 ASP A C 1
ATOM 690 O O . ASP A 1 90 ? 21.527 -5.335 -12.712 1.00 75.56 90 ASP A O 1
ATOM 694 N N . GLU A 1 91 ? 21.727 -3.817 -11.087 1.00 68.75 91 GLU A N 1
ATOM 695 C CA . GLU A 1 91 ? 21.936 -2.698 -12.019 1.00 68.75 91 GLU A CA 1
ATOM 696 C C . GLU A 1 91 ? 23.216 -2.846 -12.849 1.00 68.75 91 GLU A C 1
ATOM 698 O O . GLU A 1 91 ? 23.285 -2.350 -13.970 1.00 68.75 91 GLU A O 1
ATOM 703 N N . GLN A 1 92 ? 24.216 -3.558 -12.328 1.00 67.81 92 GLN A N 1
ATOM 704 C CA . GLN A 1 92 ? 25.463 -3.839 -13.043 1.00 67.81 92 GLN A CA 1
ATOM 705 C C . GLN A 1 92 ? 25.266 -4.875 -14.159 1.00 67.81 92 GLN A C 1
ATOM 707 O O . GLN A 1 92 ? 25.956 -4.825 -15.178 1.00 67.81 92 GLN A O 1
ATOM 712 N N . ASP A 1 93 ? 24.283 -5.763 -14.007 1.00 66.38 93 ASP A N 1
ATOM 713 C CA . ASP A 1 93 ? 23.919 -6.731 -15.041 1.00 66.38 93 ASP A CA 1
ATOM 714 C C . ASP A 1 93 ? 23.092 -6.068 -16.148 1.00 66.38 93 ASP A C 1
ATOM 716 O O . ASP A 1 93 ? 23.107 -6.509 -17.292 1.00 66.38 93 ASP A O 1
ATOM 720 N N . LEU A 1 94 ? 22.432 -4.944 -15.853 1.00 68.94 94 LEU A N 1
ATOM 721 C CA . LEU A 1 94 ? 21.650 -4.120 -16.782 1.00 68.94 94 LEU A CA 1
ATOM 722 C C . LEU A 1 94 ? 22.526 -3.324 -17.782 1.00 68.94 94 LEU A C 1
ATOM 724 O O . LEU A 1 94 ? 22.282 -2.152 -18.056 1.00 68.94 94 LEU A O 1
ATOM 728 N N . THR A 1 95 ? 23.542 -3.961 -18.369 1.00 63.34 95 THR A N 1
ATOM 729 C CA . THR A 1 95 ? 24.537 -3.341 -19.269 1.00 63.34 95 THR A CA 1
ATOM 730 C C . THR A 1 95 ? 24.400 -3.748 -20.739 1.00 63.34 95 THR A C 1
ATOM 732 O O . THR A 1 95 ? 25.052 -3.165 -21.606 1.00 63.34 95 THR A O 1
ATOM 735 N N . ALA A 1 96 ? 23.532 -4.710 -21.064 1.00 58.00 96 ALA A N 1
ATOM 736 C CA . ALA A 1 96 ? 23.380 -5.204 -22.432 1.00 58.00 96 ALA A CA 1
ATOM 737 C C . ALA A 1 96 ? 22.571 -4.233 -23.325 1.00 58.00 96 ALA A C 1
ATOM 739 O O . ALA A 1 96 ? 21.347 -4.337 -23.461 1.00 58.00 96 ALA A O 1
ATOM 740 N N . GLU A 1 97 ? 23.262 -3.287 -23.973 1.00 56.44 97 GLU A N 1
ATOM 741 C CA . GLU A 1 97 ? 22.749 -2.580 -25.162 1.00 56.44 97 GLU A CA 1
ATOM 742 C C . GLU A 1 97 ? 22.767 -3.477 -26.413 1.00 56.44 97 GLU A C 1
ATOM 744 O O . GLU A 1 97 ? 22.001 -3.272 -27.357 1.00 56.44 97 GLU A O 1
ATOM 749 N N . THR A 1 98 ? 23.615 -4.505 -26.414 1.00 53.03 98 THR A N 1
ATOM 750 C CA . THR A 1 98 ? 23.728 -5.515 -27.466 1.00 53.03 98 THR A CA 1
ATOM 751 C C . THR A 1 98 ? 22.665 -6.599 -27.270 1.00 53.03 98 THR A C 1
ATOM 753 O O . THR A 1 98 ? 22.526 -7.168 -26.195 1.00 53.03 98 THR A O 1
ATOM 756 N N . GLY A 1 99 ? 21.869 -6.863 -28.311 1.00 52.47 99 GLY A N 1
ATOM 757 C CA . GLY A 1 99 ? 20.612 -7.629 -28.276 1.00 52.47 99 GLY A CA 1
ATOM 758 C C . GLY A 1 99 ? 20.691 -9.137 -27.991 1.00 52.47 99 GLY A C 1
ATOM 759 O O . GLY A 1 99 ? 19.918 -9.891 -28.580 1.00 52.47 99 GLY A O 1
ATOM 760 N N . GLN A 1 100 ? 21.592 -9.588 -27.119 1.00 53.94 100 GLN A N 1
ATOM 761 C CA . GLN A 1 100 ? 21.561 -10.931 -26.545 1.00 53.94 100 GLN A CA 1
ATOM 762 C C . GLN A 1 100 ? 20.949 -10.869 -25.140 1.00 53.94 100 GLN A C 1
ATOM 764 O O . GLN A 1 100 ? 21.406 -10.120 -24.281 1.00 53.94 100 GLN A O 1
ATOM 769 N N . ASP A 1 101 ? 19.900 -11.660 -24.914 1.00 55.47 101 ASP A N 1
ATOM 770 C CA . ASP A 1 101 ? 19.278 -11.855 -23.601 1.00 55.47 101 ASP A CA 1
ATOM 771 C C . ASP A 1 101 ? 20.192 -12.742 -22.739 1.00 55.47 101 ASP A C 1
ATOM 773 O O . ASP A 1 101 ? 20.002 -13.948 -22.628 1.00 55.47 101 ASP A O 1
ATOM 777 N N . VAL A 1 102 ? 21.276 -12.151 -22.226 1.00 54.00 102 VAL A N 1
ATOM 778 C CA . VAL A 1 102 ? 22.246 -12.820 -21.333 1.00 54.00 102 VAL A CA 1
ATOM 779 C C . VAL A 1 102 ? 21.893 -12.580 -19.859 1.00 54.00 102 VAL A C 1
ATOM 781 O O . VAL A 1 102 ? 22.523 -13.138 -18.963 1.00 54.00 102 VAL A O 1
ATOM 784 N N . LEU A 1 103 ? 20.862 -11.775 -19.577 1.00 61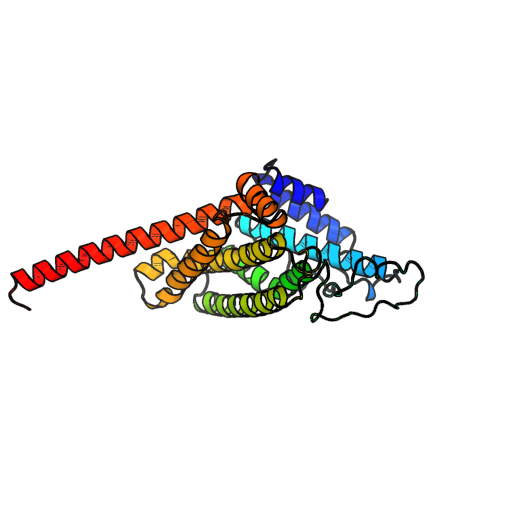.56 103 LEU A N 1
ATOM 785 C CA . LEU A 1 103 ? 20.438 -11.501 -18.209 1.00 61.56 103 LEU A CA 1
ATOM 786 C C . LEU A 1 103 ? 19.841 -12.784 -17.644 1.00 61.56 103 LEU A C 1
ATOM 788 O O . LEU A 1 103 ? 18.805 -13.246 -18.115 1.00 61.56 103 LEU A O 1
ATOM 792 N N . SER A 1 104 ? 20.498 -13.380 -16.656 1.00 62.50 104 SER A N 1
ATOM 793 C CA . SER A 1 104 ? 19.959 -14.514 -15.909 1.00 62.50 104 SER A CA 1
ATOM 794 C C . SER A 1 104 ? 19.225 -13.957 -14.698 1.00 62.50 104 SER A C 1
ATOM 796 O O . SER A 1 104 ? 19.793 -13.170 -13.951 1.00 62.50 104 SER A O 1
ATOM 798 N N . ASP A 1 105 ? 17.950 -14.315 -14.526 1.00 67.69 105 ASP A N 1
ATOM 799 C CA . ASP A 1 105 ? 17.223 -13.942 -13.310 1.00 67.69 105 ASP A CA 1
ATOM 800 C C . ASP A 1 105 ? 17.893 -14.673 -12.146 1.00 67.69 105 ASP A C 1
ATOM 802 O O . ASP A 1 105 ? 17.878 -15.906 -12.108 1.00 67.69 105 ASP A O 1
ATOM 806 N N . ILE A 1 106 ? 18.520 -13.930 -11.229 1.00 69.56 106 ILE A N 1
ATOM 807 C CA . ILE A 1 106 ? 19.203 -14.528 -10.073 1.00 69.56 106 ILE A CA 1
ATOM 808 C C . ILE A 1 106 ? 18.204 -15.086 -9.045 1.00 69.56 106 ILE A C 1
ATOM 810 O O . ILE A 1 106 ? 18.600 -15.688 -8.046 1.00 69.56 106 ILE A O 1
ATOM 814 N N . GLY A 1 107 ? 16.902 -14.937 -9.315 1.00 74.50 107 GLY A N 1
ATOM 815 C CA . GLY A 1 107 ? 15.806 -15.475 -8.535 1.00 74.50 107 GLY A CA 1
ATOM 816 C C . GLY A 1 107 ? 15.585 -14.700 -7.244 1.00 74.50 107 GLY A C 1
ATOM 817 O O . GLY A 1 107 ? 16.404 -13.899 -6.804 1.00 74.50 107 GLY A O 1
ATOM 818 N N . LEU A 1 108 ? 14.460 -14.966 -6.583 1.00 77.88 108 LEU A N 1
ATOM 819 C CA . LEU A 1 108 ? 14.056 -14.260 -5.361 1.00 77.88 108 LEU A CA 1
ATOM 820 C C . LEU A 1 108 ? 14.903 -14.609 -4.118 1.00 77.88 108 LEU A C 1
ATOM 822 O O . LEU A 1 108 ? 14.667 -14.038 -3.052 1.00 77.88 108 LEU A O 1
ATOM 826 N N . GLY A 1 109 ? 15.860 -15.536 -4.242 1.00 77.75 109 GLY A N 1
ATOM 827 C CA . GLY A 1 109 ? 16.775 -15.953 -3.172 1.00 77.75 109 GLY A CA 1
ATOM 828 C C . GLY A 1 109 ? 17.923 -14.975 -2.904 1.00 77.75 109 GLY A C 1
ATOM 829 O O . GLY A 1 109 ? 18.526 -15.036 -1.836 1.00 77.75 109 GLY A O 1
ATOM 830 N N . SER A 1 110 ? 18.177 -14.047 -3.828 1.00 85.06 110 SER A N 1
ATOM 831 C CA . SER A 1 110 ? 19.226 -13.031 -3.715 1.00 85.06 110 SER A CA 1
ATOM 832 C C . SER A 1 110 ? 18.630 -11.630 -3.645 1.00 85.06 110 SER A C 1
ATOM 834 O O . SER A 1 110 ? 17.611 -11.336 -4.274 1.00 85.06 110 SER A O 1
ATOM 836 N N . TYR A 1 111 ? 19.268 -10.752 -2.877 1.00 88.19 111 TYR A N 1
ATOM 837 C CA . TYR A 1 111 ? 18.888 -9.345 -2.825 1.00 88.19 111 TYR A CA 1
ATOM 838 C C . TYR A 1 111 ? 19.304 -8.623 -4.109 1.00 88.19 111 TYR A C 1
ATOM 840 O O . TYR A 1 111 ? 20.431 -8.791 -4.557 1.00 88.19 111 TYR A O 1
ATOM 848 N N . THR A 1 112 ? 18.423 -7.766 -4.627 1.00 88.50 112 THR A N 1
ATOM 849 C CA . THR A 1 112 ? 18.755 -6.707 -5.591 1.00 88.50 112 THR A CA 1
ATOM 850 C C . THR A 1 112 ? 18.070 -5.411 -5.171 1.00 88.50 112 THR A C 1
ATOM 852 O O . THR A 1 112 ? 17.139 -5.404 -4.358 1.00 88.50 112 THR A O 1
ATOM 855 N N . GLN A 1 113 ? 18.435 -4.296 -5.804 1.00 86.56 113 GLN A N 1
ATOM 856 C CA . GLN A 1 113 ? 17.757 -3.012 -5.578 1.00 86.56 113 GLN A CA 1
ATOM 857 C C . GLN A 1 113 ? 16.253 -3.042 -5.914 1.00 86.56 113 GLN A C 1
ATOM 859 O O . GLN A 1 113 ? 15.493 -2.201 -5.432 1.00 86.56 113 GLN A O 1
ATOM 864 N N . THR A 1 114 ? 15.789 -4.035 -6.683 1.00 88.56 114 THR A N 1
ATOM 865 C CA . THR A 1 114 ? 14.363 -4.212 -7.001 1.00 88.56 114 THR A CA 1
ATOM 866 C C . THR A 1 114 ? 13.589 -5.110 -6.054 1.00 88.56 114 THR A C 1
ATOM 868 O O . THR A 1 114 ? 12.364 -5.131 -6.139 1.00 88.56 114 THR A O 1
ATOM 871 N N . SER A 1 115 ? 14.234 -5.792 -5.102 1.00 91.88 115 SER A N 1
ATOM 872 C CA . SER A 1 115 ? 13.547 -6.772 -4.250 1.00 91.88 115 SER A CA 1
ATOM 873 C C . SER A 1 115 ? 12.350 -6.183 -3.489 1.00 91.88 115 SER A C 1
ATOM 875 O O . SER A 1 115 ? 11.316 -6.838 -3.374 1.00 91.88 115 SER A O 1
ATOM 877 N N . ALA A 1 116 ? 12.441 -4.932 -3.018 1.00 93.56 116 ALA A N 1
ATOM 878 C CA . ALA A 1 116 ? 11.318 -4.249 -2.367 1.00 93.56 116 ALA A CA 1
ATOM 879 C C . ALA A 1 116 ? 10.173 -3.928 -3.348 1.00 93.56 116 ALA A C 1
ATOM 881 O O . ALA A 1 116 ? 9.005 -4.121 -3.015 1.00 93.56 116 ALA A O 1
ATOM 882 N N . GLN A 1 117 ? 10.498 -3.483 -4.568 1.00 94.06 117 GLN A N 1
ATOM 883 C CA . GLN A 1 117 ? 9.506 -3.204 -5.609 1.00 94.06 117 GLN A CA 1
ATOM 884 C C . GLN A 1 117 ? 8.783 -4.486 -6.039 1.00 94.06 117 GLN A C 1
ATOM 886 O O . GLN A 1 117 ? 7.556 -4.497 -6.113 1.00 94.06 117 GLN A O 1
ATOM 891 N N . THR A 1 118 ? 9.526 -5.567 -6.278 1.00 93.00 118 THR A N 1
ATOM 892 C CA . THR A 1 118 ? 8.962 -6.869 -6.651 1.00 93.00 118 THR A CA 1
ATOM 893 C C . THR A 1 118 ? 8.079 -7.421 -5.533 1.00 93.00 118 THR A C 1
ATOM 895 O O . THR A 1 118 ? 6.957 -7.840 -5.801 1.00 93.00 118 THR A O 1
ATOM 898 N N . ALA A 1 119 ? 8.512 -7.321 -4.271 1.00 93.56 119 ALA A N 1
ATOM 899 C CA . ALA A 1 119 ? 7.703 -7.720 -3.118 1.00 93.56 119 ALA A CA 1
ATOM 900 C C . ALA A 1 119 ? 6.376 -6.945 -3.016 1.00 93.56 119 ALA A C 1
ATOM 902 O O . ALA A 1 119 ? 5.327 -7.527 -2.735 1.00 93.56 119 ALA A O 1
ATOM 903 N N . LEU A 1 120 ? 6.395 -5.632 -3.267 1.00 96.19 120 LEU A N 1
ATOM 904 C CA . LEU A 1 120 ? 5.165 -4.843 -3.315 1.00 96.19 120 LEU A CA 1
ATOM 905 C C . LEU A 1 120 ? 4.293 -5.260 -4.503 1.00 96.19 120 LEU A C 1
ATOM 907 O O . LEU A 1 120 ? 3.089 -5.440 -4.329 1.00 96.19 120 LEU A O 1
ATOM 911 N N . PHE A 1 121 ? 4.870 -5.478 -5.683 1.00 96.31 121 PHE A N 1
ATOM 912 C CA . PHE A 1 121 ? 4.104 -5.888 -6.858 1.00 96.31 121 PHE A CA 1
ATOM 913 C C . PHE A 1 121 ? 3.413 -7.246 -6.685 1.00 96.31 121 PHE A C 1
ATOM 915 O O . PHE A 1 121 ? 2.254 -7.385 -7.062 1.00 96.31 121 PHE A O 1
ATOM 922 N N . GLU A 1 122 ? 4.059 -8.217 -6.037 1.00 94.62 122 GLU A N 1
ATOM 923 C CA . GLU A 1 122 ? 3.452 -9.521 -5.720 1.00 94.62 122 GLU A CA 1
ATOM 924 C C . GLU A 1 122 ? 2.163 -9.389 -4.892 1.00 94.62 122 GLU A C 1
ATOM 926 O O . GLU A 1 122 ? 1.209 -10.133 -5.101 1.00 94.62 122 GLU A O 1
ATOM 931 N N . SER A 1 123 ? 2.099 -8.406 -3.988 1.00 96.88 123 SER A N 1
ATOM 932 C CA . SER A 1 123 ? 0.907 -8.127 -3.171 1.00 96.88 123 SER A CA 1
ATOM 933 C C . SER A 1 123 ? -0.069 -7.128 -3.808 1.00 96.88 123 SER A C 1
ATOM 935 O O . SER A 1 123 ? -1.093 -6.795 -3.205 1.00 96.88 123 SER A O 1
ATOM 937 N N . PHE A 1 124 ? 0.231 -6.614 -5.006 1.00 97.81 124 PHE A N 1
ATOM 938 C CA . PHE A 1 124 ? -0.520 -5.522 -5.629 1.00 97.81 124 PHE A CA 1
ATOM 939 C C . PHE A 1 124 ? -1.989 -5.875 -5.855 1.00 97.81 124 PHE A C 1
ATOM 941 O O . PHE A 1 124 ? -2.851 -5.065 -5.534 1.00 97.81 124 PHE A O 1
ATOM 948 N N . ALA A 1 125 ? -2.296 -7.077 -6.353 1.00 97.56 125 ALA A N 1
ATOM 949 C CA . ALA A 1 125 ? -3.675 -7.477 -6.643 1.00 97.56 125 ALA A CA 1
ATOM 950 C C . ALA A 1 125 ? -4.558 -7.484 -5.382 1.00 97.56 125 ALA A C 1
ATOM 952 O O . ALA A 1 125 ? -5.663 -6.942 -5.398 1.00 97.56 125 ALA A O 1
ATOM 953 N N . THR A 1 126 ? -4.049 -8.025 -4.272 1.00 98.44 126 THR A N 1
ATOM 954 C CA . THR A 1 126 ? -4.747 -8.023 -2.978 1.00 98.44 126 THR A CA 1
ATOM 955 C C . THR A 1 126 ? -4.937 -6.604 -2.460 1.00 98.44 126 THR A C 1
ATOM 957 O O . THR A 1 126 ? -6.039 -6.230 -2.063 1.00 98.44 126 THR A O 1
ATOM 960 N N . ARG A 1 127 ? -3.887 -5.774 -2.509 1.00 98.50 127 ARG A N 1
ATOM 961 C CA . ARG A 1 127 ? -3.973 -4.373 -2.075 1.00 98.50 127 ARG A CA 1
ATOM 962 C C . ARG A 1 127 ? -4.934 -3.563 -2.950 1.00 98.50 127 ARG A C 1
ATOM 964 O O . ARG A 1 127 ? -5.713 -2.783 -2.418 1.00 98.50 127 ARG A O 1
ATOM 971 N N . LEU A 1 128 ? -4.956 -3.797 -4.260 1.00 98.50 128 LEU A N 1
ATOM 972 C CA . LEU A 1 128 ? -5.906 -3.189 -5.190 1.00 98.50 128 LEU A CA 1
ATOM 973 C C . LEU A 1 128 ? -7.350 -3.598 -4.874 1.00 98.50 128 LEU A C 1
ATOM 975 O O . LEU A 1 128 ? -8.233 -2.744 -4.872 1.00 98.50 128 LEU A O 1
ATOM 979 N N . ALA A 1 129 ? -7.601 -4.875 -4.578 1.00 98.25 129 ALA A N 1
ATOM 980 C CA . ALA A 1 129 ? -8.923 -5.346 -4.170 1.00 98.25 129 ALA A CA 1
ATOM 981 C C . ALA A 1 129 ? -9.382 -4.694 -2.855 1.00 98.25 129 ALA A C 1
ATOM 983 O O . ALA A 1 129 ? -10.531 -4.272 -2.756 1.00 98.25 129 ALA A O 1
ATOM 984 N N . ILE A 1 130 ? -8.473 -4.523 -1.887 1.00 98.44 130 ILE A N 1
ATOM 985 C CA . ILE A 1 130 ? -8.749 -3.796 -0.639 1.00 98.44 130 ILE A CA 1
ATOM 986 C C . ILE A 1 130 ? -9.139 -2.348 -0.923 1.00 98.44 130 ILE A C 1
ATOM 988 O O . ILE A 1 130 ? -10.168 -1.900 -0.429 1.00 98.44 130 ILE A O 1
ATOM 992 N N . VAL A 1 131 ? -8.355 -1.622 -1.728 1.00 97.81 131 VAL A N 1
ATOM 993 C CA . VAL A 1 131 ? -8.651 -0.212 -2.035 1.00 97.81 131 VAL A CA 1
ATOM 994 C C . VAL A 1 131 ? -9.981 -0.071 -2.782 1.00 97.81 131 VAL A C 1
ATOM 996 O O . VAL A 1 131 ? -10.734 0.853 -2.497 1.00 97.81 131 VAL A O 1
ATOM 999 N N . ASN A 1 132 ? -10.318 -1.002 -3.681 1.00 97.06 132 ASN A N 1
ATOM 1000 C CA . ASN A 1 132 ? -11.645 -1.033 -4.302 1.00 97.06 132 ASN A CA 1
ATOM 1001 C C . ASN A 1 132 ? -12.756 -1.255 -3.265 1.00 97.06 132 ASN A C 1
ATOM 1003 O O . ASN A 1 132 ? -13.723 -0.503 -3.256 1.00 97.06 132 ASN A O 1
ATOM 1007 N N . LEU A 1 133 ? -12.601 -2.237 -2.369 1.00 97.06 133 LEU A N 1
ATOM 1008 C CA . LEU A 1 133 ? -13.611 -2.573 -1.364 1.00 97.06 133 LEU A CA 1
ATOM 1009 C C . LEU A 1 133 ? -13.871 -1.419 -0.383 1.00 97.06 133 LEU A C 1
ATOM 1011 O O . LEU A 1 133 ? -15.019 -1.155 -0.050 1.00 97.06 133 LEU A O 1
ATOM 1015 N N . VAL A 1 134 ? -12.827 -0.733 0.092 1.00 95.62 134 VAL A N 1
ATOM 1016 C CA . VAL A 1 134 ? -12.987 0.348 1.087 1.00 95.62 134 VAL A CA 1
ATOM 1017 C C . VAL A 1 134 ? -13.499 1.658 0.483 1.00 95.62 134 VAL A C 1
ATOM 1019 O O . VAL A 1 134 ? -14.009 2.492 1.225 1.00 95.62 134 VAL A O 1
ATOM 1022 N N . ASN A 1 135 ? -13.383 1.835 -0.839 1.00 94.69 135 ASN A N 1
ATOM 1023 C CA . ASN A 1 135 ? -13.789 3.055 -1.549 1.00 94.69 135 ASN A CA 1
ATOM 1024 C C . ASN A 1 135 ? -15.035 2.870 -2.436 1.00 94.69 135 ASN A C 1
ATOM 1026 O O . ASN A 1 135 ? -15.422 3.799 -3.148 1.00 94.69 135 ASN A O 1
ATOM 1030 N N . GLN A 1 136 ? -15.661 1.690 -2.441 1.00 93.12 136 GLN A N 1
ATOM 103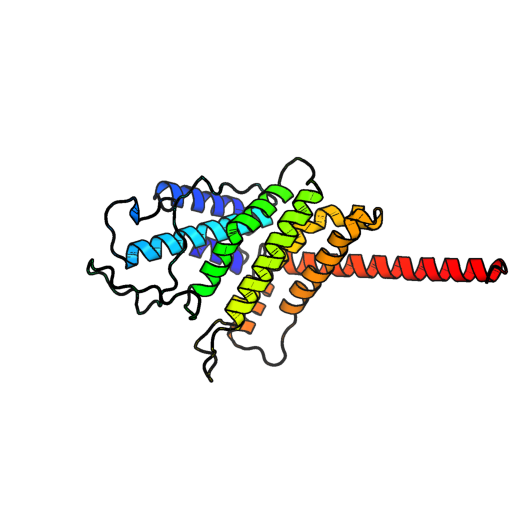1 C CA . GLN A 1 136 ? -16.926 1.476 -3.148 1.00 93.12 136 GLN A CA 1
ATOM 1032 C C . GLN A 1 136 ? -18.100 2.121 -2.389 1.00 93.12 136 GLN A C 1
ATOM 1034 O O . GLN A 1 136 ? -18.017 2.393 -1.193 1.00 93.12 136 GLN A O 1
ATOM 1039 N N . SER A 1 137 ? -19.216 2.362 -3.081 1.00 89.69 137 SER A N 1
ATOM 1040 C CA . SER A 1 137 ? -20.407 2.969 -2.466 1.00 89.69 137 SER A CA 1
ATOM 1041 C C . SER A 1 137 ? -21.171 2.014 -1.549 1.00 89.69 137 SER A C 1
ATOM 1043 O O . SER A 1 137 ? -21.774 2.458 -0.572 1.00 89.69 137 SER A O 1
ATOM 1045 N N . ASP A 1 138 ? -21.153 0.720 -1.864 1.00 89.50 138 ASP A N 1
ATOM 1046 C CA . ASP A 1 138 ? -21.846 -0.295 -1.080 1.00 89.50 138 ASP A CA 1
ATOM 1047 C C . ASP A 1 138 ? -21.043 -0.677 0.176 1.00 89.50 138 ASP A C 1
ATOM 1049 O O . ASP A 1 138 ? -19.816 -0.822 0.109 1.00 89.50 138 ASP A O 1
ATOM 1053 N N . PRO A 1 139 ? -21.703 -0.900 1.328 1.00 86.06 139 PRO A N 1
ATOM 1054 C CA . PRO A 1 139 ? -21.023 -1.384 2.522 1.00 86.06 139 PRO A CA 1
ATOM 1055 C C . PRO A 1 139 ? -20.252 -2.684 2.241 1.00 86.06 139 PRO A C 1
ATOM 1057 O O . PRO A 1 139 ? -20.781 -3.575 1.569 1.00 86.06 139 PRO A O 1
ATOM 1060 N N . PRO A 1 140 ? -19.016 -2.831 2.749 1.00 90.00 140 PRO A N 1
ATOM 1061 C CA . PRO A 1 140 ? -18.244 -4.046 2.533 1.00 90.00 140 PRO A CA 1
ATOM 1062 C C . PRO A 1 140 ? -18.929 -5.252 3.186 1.00 90.00 140 PRO A C 1
ATOM 1064 O O . PRO A 1 140 ? -19.410 -5.177 4.315 1.00 90.00 140 PRO A O 1
ATOM 1067 N N . GLU A 1 141 ? -18.933 -6.402 2.509 1.00 93.19 141 GLU A N 1
ATOM 1068 C CA . GLU A 1 141 ? -19.330 -7.661 3.141 1.00 93.19 141 GLU A CA 1
ATOM 1069 C C . GLU A 1 141 ? -18.244 -8.124 4.118 1.00 93.19 141 GLU A C 1
ATOM 1071 O O . GLU A 1 141 ? -17.070 -8.229 3.753 1.00 93.19 141 GLU A O 1
ATOM 1076 N N . TYR A 1 142 ? -18.631 -8.502 5.341 1.00 95.94 142 TYR A N 1
ATOM 1077 C CA . TYR A 1 142 ? -17.655 -8.911 6.356 1.00 95.94 142 TYR A CA 1
ATOM 1078 C C . TYR A 1 142 ? -16.810 -10.114 5.921 1.00 95.94 142 TYR A C 1
ATOM 1080 O O . TYR A 1 142 ? -15.604 -10.166 6.158 1.00 95.94 142 TYR A O 1
ATOM 1088 N N . ARG A 1 143 ? -17.427 -11.066 5.213 1.00 97.12 143 ARG A N 1
ATOM 1089 C CA . ARG A 1 143 ? -16.731 -12.231 4.654 1.00 97.12 143 ARG A CA 1
ATOM 1090 C C . ARG A 1 143 ? -15.610 -11.825 3.696 1.00 97.12 143 ARG A C 1
ATOM 1092 O O . ARG A 1 143 ? -14.542 -12.429 3.735 1.00 97.12 143 ARG A O 1
ATOM 1099 N N . GLU A 1 144 ? -15.840 -10.815 2.862 1.00 97.81 144 GLU A N 1
ATOM 1100 C CA . GLU A 1 144 ? -14.834 -10.335 1.914 1.00 97.81 144 GLU A CA 1
ATOM 1101 C C . GLU A 1 144 ? -13.708 -9.584 2.631 1.00 97.81 144 GLU A C 1
ATOM 1103 O O . GLU A 1 144 ? -12.536 -9.783 2.312 1.00 97.81 144 GLU A O 1
ATOM 1108 N N . THR A 1 145 ? -14.036 -8.817 3.679 1.00 98.00 145 THR A N 1
ATOM 1109 C CA . THR A 1 145 ? -13.028 -8.252 4.585 1.00 98.00 145 THR A CA 1
ATOM 1110 C C . THR A 1 145 ? -12.130 -9.336 5.180 1.00 98.00 145 THR A C 1
ATOM 1112 O O . THR A 1 145 ? -10.911 -9.188 5.164 1.00 98.00 145 THR A O 1
ATOM 1115 N N . LEU A 1 146 ? -12.698 -10.438 5.679 1.00 98.31 146 LEU A N 1
ATOM 1116 C CA . LEU A 1 146 ? -11.909 -11.537 6.244 1.00 98.31 146 LEU A CA 1
ATOM 1117 C C . LEU A 1 146 ? -11.022 -12.215 5.195 1.00 98.31 146 LEU A C 1
ATOM 1119 O O . LEU A 1 146 ? -9.855 -12.479 5.473 1.00 98.31 146 LEU A O 1
ATOM 1123 N N . ARG A 1 147 ? -11.550 -12.450 3.988 1.00 98.50 147 ARG A N 1
ATOM 1124 C CA . ARG A 1 147 ? -10.797 -13.059 2.883 1.00 98.50 147 ARG A CA 1
ATOM 1125 C C . ARG A 1 147 ? -9.580 -12.213 2.501 1.00 98.50 147 ARG A C 1
ATOM 1127 O O . ARG A 1 147 ? -8.463 -12.717 2.478 1.00 98.50 147 ARG A O 1
ATOM 1134 N N . LEU A 1 148 ? -9.786 -10.918 2.256 1.00 98.69 148 LEU A N 1
ATOM 1135 C CA . LEU A 1 148 ? -8.703 -9.997 1.900 1.00 98.69 148 LEU A CA 1
ATOM 1136 C C . LEU A 1 148 ? -7.712 -9.777 3.050 1.00 98.69 148 LEU A C 1
ATOM 1138 O O . LEU A 1 148 ? -6.529 -9.549 2.799 1.00 98.69 148 LEU A O 1
ATOM 1142 N N . SER A 1 149 ? -8.178 -9.856 4.300 1.00 98.50 149 SER A N 1
ATOM 1143 C CA . SER A 1 149 ? -7.319 -9.791 5.484 1.00 98.50 149 SER A CA 1
ATOM 1144 C C . SER A 1 149 ? -6.354 -10.974 5.531 1.00 98.50 149 SER A C 1
ATOM 1146 O O . SER A 1 149 ? -5.148 -10.766 5.662 1.00 98.50 149 SER A O 1
ATOM 1148 N N . ASP A 1 150 ? -6.852 -12.198 5.337 1.00 98.56 150 ASP A N 1
ATOM 1149 C CA . ASP A 1 150 ? -6.018 -13.404 5.327 1.00 98.56 150 ASP A CA 1
ATOM 1150 C C . ASP A 1 150 ? -4.993 -13.387 4.181 1.00 98.56 150 ASP A C 1
ATOM 1152 O O . ASP A 1 150 ? -3.798 -13.610 4.412 1.00 98.56 150 ASP A O 1
ATOM 1156 N N . ASP A 1 151 ? -5.431 -13.006 2.974 1.00 98.62 151 ASP A N 1
ATOM 1157 C CA . ASP A 1 151 ? -4.562 -12.846 1.803 1.00 98.62 151 ASP A CA 1
ATOM 1158 C C . ASP A 1 151 ? -3.437 -11.830 2.082 1.00 98.62 151 ASP A C 1
ATOM 1160 O O . ASP A 1 151 ? -2.259 -12.077 1.787 1.00 98.62 151 ASP A O 1
ATOM 1164 N N . LEU A 1 152 ? -3.776 -10.675 2.671 1.00 98.56 152 LEU A N 1
ATOM 1165 C CA . LEU A 1 152 ? -2.818 -9.604 2.941 1.00 98.56 152 LEU A CA 1
ATOM 1166 C C . LEU A 1 152 ? -1.863 -9.967 4.082 1.00 98.56 152 LEU A C 1
ATOM 1168 O O . LEU A 1 152 ? -0.659 -9.733 3.961 1.00 98.56 152 LEU A O 1
ATOM 1172 N N . VAL A 1 153 ? -2.361 -10.551 5.174 1.00 98.38 153 VAL A N 1
ATOM 1173 C CA . VAL A 1 153 ? -1.544 -10.999 6.314 1.00 98.38 153 VAL A CA 1
ATOM 1174 C C . VAL A 1 153 ? -0.566 -12.085 5.874 1.00 98.38 153 VAL A C 1
ATOM 1176 O O . VAL A 1 153 ? 0.621 -12.017 6.207 1.00 98.38 153 VAL A O 1
ATOM 1179 N N . SER A 1 154 ? -1.027 -13.055 5.084 1.00 98.06 154 SER A N 1
ATOM 1180 C CA . SER A 1 154 ? -0.177 -14.119 4.544 1.00 98.06 154 SER A CA 1
ATOM 1181 C C . SER A 1 154 ? 0.895 -13.566 3.608 1.00 98.06 154 SER A C 1
ATOM 1183 O O . SER A 1 154 ? 2.076 -13.885 3.781 1.00 98.06 154 SER A O 1
ATOM 1185 N N . SER A 1 155 ? 0.521 -12.656 2.703 1.00 97.56 155 SER A N 1
ATOM 1186 C CA . SER A 1 155 ? 1.466 -11.973 1.809 1.00 97.56 155 SER A CA 1
ATOM 1187 C C . SER A 1 155 ? 2.499 -11.160 2.591 1.00 97.56 155 SER A C 1
ATOM 1189 O O . SER A 1 155 ? 3.696 -11.275 2.335 1.00 97.56 155 SER A O 1
ATOM 1191 N N . THR A 1 156 ? 2.059 -10.392 3.594 1.00 97.88 156 THR A N 1
ATOM 1192 C CA . THR A 1 156 ? 2.929 -9.580 4.462 1.00 97.88 156 THR A CA 1
ATOM 1193 C C . THR A 1 156 ? 3.944 -10.451 5.193 1.00 97.88 156 THR A C 1
ATOM 1195 O O . THR A 1 156 ? 5.132 -10.138 5.212 1.00 97.88 156 THR A O 1
ATOM 1198 N N . ARG A 1 157 ? 3.506 -11.576 5.769 1.00 97.44 157 ARG A N 1
ATOM 1199 C CA . ARG A 1 157 ? 4.402 -12.510 6.459 1.00 97.44 157 ARG A CA 1
ATOM 1200 C C . ARG A 1 157 ? 5.457 -13.068 5.506 1.00 97.44 157 ARG A C 1
ATOM 1202 O O . ARG A 1 157 ? 6.644 -13.004 5.819 1.00 97.44 157 ARG A O 1
ATOM 1209 N N . ALA A 1 158 ? 5.029 -13.577 4.350 1.00 96.25 158 ALA A N 1
ATOM 1210 C CA . ALA A 1 158 ? 5.916 -14.192 3.368 1.00 96.25 158 ALA A CA 1
ATOM 1211 C C . ALA A 1 158 ? 6.953 -13.195 2.829 1.00 96.25 158 ALA A C 1
ATOM 1213 O O . ALA A 1 158 ? 8.154 -13.476 2.835 1.00 96.25 158 ALA A O 1
ATOM 1214 N N . LEU A 1 159 ? 6.510 -11.999 2.426 1.00 95.56 159 LEU A N 1
ATOM 1215 C CA . LEU A 1 159 ? 7.408 -10.989 1.876 1.00 95.56 159 LEU A CA 1
ATOM 1216 C C . LEU A 1 159 ? 8.373 -10.454 2.938 1.00 95.56 159 LEU A C 1
ATOM 1218 O O . LEU A 1 159 ? 9.559 -10.324 2.651 1.00 95.56 159 LEU A O 1
ATOM 1222 N N . MET A 1 160 ? 7.918 -10.209 4.174 1.00 96.06 160 MET A N 1
ATOM 1223 C CA . MET A 1 160 ? 8.793 -9.682 5.228 1.00 96.06 160 MET A CA 1
ATOM 1224 C C . MET A 1 160 ? 9.816 -10.723 5.675 1.00 96.06 160 MET A C 1
ATOM 1226 O O . MET A 1 160 ? 10.968 -10.370 5.919 1.00 96.06 160 MET A O 1
ATOM 1230 N N . GLN A 1 161 ? 9.434 -12.003 5.734 1.00 95.56 161 GLN A N 1
ATOM 1231 C CA . GLN A 1 161 ? 10.367 -13.098 5.997 1.00 95.56 161 GLN A CA 1
ATOM 1232 C C . GLN A 1 161 ? 11.458 -13.159 4.924 1.00 95.56 161 GLN A C 1
ATOM 1234 O O . GLN A 1 161 ? 12.640 -13.193 5.262 1.00 95.56 161 GLN A O 1
ATOM 1239 N N . ARG A 1 162 ? 11.076 -13.118 3.641 1.00 93.88 162 ARG A N 1
ATOM 1240 C CA . ARG A 1 162 ? 12.030 -13.125 2.527 1.00 93.88 162 ARG A CA 1
ATOM 1241 C C . ARG A 1 162 ? 12.953 -11.912 2.580 1.00 93.88 162 ARG A C 1
ATOM 1243 O O . ARG A 1 162 ? 14.166 -12.080 2.595 1.00 93.88 162 ARG A O 1
ATOM 1250 N N . LEU A 1 163 ? 12.399 -10.705 2.682 1.00 93.62 163 LEU A N 1
ATOM 1251 C CA . LEU A 1 163 ? 13.191 -9.476 2.706 1.00 93.62 163 LEU A CA 1
ATOM 1252 C C . LEU A 1 163 ? 14.190 -9.461 3.875 1.00 93.62 163 LEU A C 1
ATOM 1254 O O . LEU A 1 163 ? 15.341 -9.080 3.692 1.00 93.62 163 LEU A O 1
ATOM 1258 N N . ARG A 1 164 ? 13.785 -9.924 5.065 1.00 93.44 164 ARG A N 1
ATOM 1259 C CA . ARG A 1 164 ? 14.666 -10.003 6.244 1.00 93.44 164 ARG A CA 1
ATOM 1260 C C . ARG A 1 164 ? 15.704 -11.129 6.165 1.00 93.44 164 ARG A C 1
ATOM 1262 O O . ARG A 1 164 ? 16.688 -11.064 6.891 1.00 93.44 164 ARG A O 1
ATOM 1269 N N . SER A 1 165 ? 15.496 -12.140 5.317 1.00 92.19 165 SER A N 1
ATOM 1270 C CA . SER A 1 165 ? 16.445 -13.249 5.130 1.00 92.19 165 SER A CA 1
ATOM 1271 C C . SER A 1 165 ? 17.644 -12.903 4.250 1.00 92.19 165 SER A C 1
ATOM 1273 O O . SER A 1 165 ? 18.623 -13.647 4.253 1.00 92.19 165 SER A O 1
ATOM 1275 N N . TYR A 1 166 ? 17.585 -11.794 3.505 1.00 90.50 166 TYR A N 1
ATOM 1276 C CA . TYR A 1 166 ? 18.697 -11.404 2.653 1.00 90.50 166 TYR A CA 1
ATOM 1277 C C . TYR A 1 166 ? 19.955 -11.119 3.482 1.00 90.50 166 TYR A C 1
ATOM 1279 O O . TYR A 1 166 ? 19.868 -10.420 4.499 1.00 90.50 166 TYR A O 1
ATOM 1287 N N . PRO A 1 167 ? 21.122 -11.641 3.055 1.00 82.38 167 PRO A N 1
ATOM 1288 C CA . PRO A 1 167 ? 22.368 -11.407 3.761 1.00 82.38 167 PRO A CA 1
ATOM 1289 C C . PRO A 1 167 ? 22.666 -9.909 3.792 1.00 82.38 167 PRO A C 1
ATOM 1291 O O . PRO A 1 167 ? 22.438 -9.190 2.818 1.00 82.38 167 PRO A O 1
ATOM 1294 N N . ARG A 1 168 ? 23.168 -9.453 4.938 1.00 77.88 168 ARG A N 1
ATOM 1295 C CA . ARG A 1 168 ? 23.736 -8.118 5.102 1.00 77.88 168 ARG A CA 1
ATOM 1296 C C . ARG A 1 168 ? 25.245 -8.262 5.148 1.00 77.88 168 ARG A C 1
ATOM 1298 O O . ARG A 1 168 ? 25.743 -9.175 5.807 1.00 77.88 168 ARG A O 1
ATOM 1305 N N . ASP A 1 169 ? 25.962 -7.385 4.464 1.00 69.56 169 ASP A N 1
ATOM 1306 C CA . ASP A 1 169 ? 27.404 -7.288 4.680 1.00 69.56 169 ASP A CA 1
ATOM 1307 C C . ASP A 1 169 ? 27.700 -6.677 6.055 1.00 69.56 169 ASP A C 1
ATOM 1309 O O . ASP A 1 169 ? 26.856 -6.042 6.693 1.00 69.56 169 ASP A O 1
ATOM 1313 N N . GLU A 1 170 ? 28.937 -6.868 6.507 1.00 54.84 170 GLU A N 1
ATOM 1314 C CA . GLU A 1 170 ? 29.444 -6.390 7.798 1.00 54.84 170 GLU A CA 1
ATOM 1315 C C . GLU A 1 170 ? 29.311 -4.862 7.963 1.00 54.84 170 GLU A C 1
ATOM 1317 O O . GLU A 1 170 ? 29.221 -4.355 9.080 1.00 54.84 170 GLU A O 1
ATOM 1322 N N . TYR A 1 171 ? 29.223 -4.132 6.846 1.00 58.94 171 TYR A N 1
ATOM 1323 C CA . TYR A 1 171 ? 29.085 -2.676 6.792 1.00 58.94 171 TYR A CA 1
ATOM 1324 C C . TYR A 1 171 ? 27.640 -2.186 6.577 1.00 58.94 171 TYR A C 1
ATOM 1326 O O . TYR A 1 171 ? 27.398 -0.979 6.617 1.00 58.94 171 TYR A O 1
ATOM 1334 N N . GLY A 1 172 ? 26.674 -3.086 6.355 1.00 56.34 172 GLY A N 1
ATOM 1335 C CA . GLY A 1 172 ? 25.273 -2.751 6.072 1.00 56.34 172 GLY A CA 1
ATOM 1336 C C . GLY A 1 172 ? 25.038 -1.998 4.753 1.00 56.34 172 GLY A C 1
ATOM 1337 O O . GLY A 1 172 ? 24.027 -1.304 4.628 1.00 56.34 172 GLY A O 1
ATOM 1338 N N . VAL A 1 173 ? 25.971 -2.096 3.802 1.00 60.34 173 VAL A N 1
ATOM 1339 C CA . VAL A 1 173 ? 25.937 -1.475 2.468 1.00 60.34 173 VAL A CA 1
ATOM 1340 C C . VAL A 1 173 ? 25.245 -2.388 1.447 1.00 60.34 173 VAL A C 1
ATOM 1342 O O . VAL A 1 173 ? 24.585 -1.895 0.532 1.00 60.34 173 VAL A O 1
ATOM 1345 N N . SER A 1 174 ? 25.341 -3.708 1.619 1.00 70.88 174 SER A N 1
ATOM 1346 C CA . SER A 1 174 ? 24.681 -4.716 0.786 1.00 70.88 174 SER A CA 1
ATOM 1347 C C . SER A 1 174 ? 23.501 -5.356 1.526 1.00 70.88 174 SER A C 1
ATOM 1349 O O . SER A 1 174 ? 23.584 -5.657 2.719 1.00 70.88 174 SER A O 1
ATOM 1351 N N . GLY A 1 175 ? 22.387 -5.551 0.818 1.00 84.56 175 GLY A N 1
ATOM 1352 C CA . GLY A 1 175 ? 21.142 -6.077 1.379 1.00 84.56 175 GLY A CA 1
ATOM 1353 C C . GLY A 1 175 ? 20.055 -5.015 1.537 1.00 84.56 175 GLY A C 1
ATOM 1354 O O . GLY A 1 175 ? 20.246 -3.833 1.247 1.00 84.56 175 GLY A O 1
ATOM 1355 N N . ILE A 1 176 ? 18.877 -5.443 1.997 1.00 90.81 176 ILE A N 1
ATOM 1356 C CA . ILE A 1 176 ? 17.743 -4.532 2.144 1.00 90.81 176 ILE A CA 1
ATOM 1357 C C . ILE A 1 176 ? 17.966 -3.542 3.294 1.00 90.81 176 ILE A C 1
ATOM 1359 O O . ILE A 1 176 ? 18.234 -3.920 4.443 1.00 90.81 176 ILE A O 1
ATOM 1363 N N . SER A 1 177 ? 17.806 -2.257 2.989 1.00 91.75 177 SER A N 1
ATOM 1364 C CA . SER A 1 177 ? 17.940 -1.187 3.974 1.00 91.75 177 SER A CA 1
ATOM 1365 C C . SER A 1 177 ? 16.787 -1.183 4.986 1.00 91.75 177 SER A C 1
ATOM 1367 O O . SER A 1 177 ? 15.667 -1.614 4.696 1.00 91.75 177 SER A O 1
ATOM 1369 N N . SER A 1 178 ? 17.033 -0.625 6.176 1.00 91.75 178 SER A N 1
ATOM 1370 C CA . SER A 1 178 ? 15.977 -0.374 7.170 1.00 91.75 178 SER A CA 1
ATOM 1371 C C . SER A 1 178 ? 14.865 0.515 6.604 1.00 91.75 178 SER A C 1
ATOM 1373 O O . SER A 1 178 ? 13.696 0.268 6.880 1.00 91.75 178 SER A O 1
ATOM 1375 N N . PHE A 1 179 ? 15.217 1.486 5.750 1.00 93.31 179 PHE A N 1
ATOM 1376 C CA . PHE A 1 179 ? 14.255 2.328 5.036 1.00 93.31 179 PHE A CA 1
ATOM 1377 C C . PHE A 1 179 ? 13.280 1.492 4.204 1.00 93.31 179 PHE A C 1
ATOM 1379 O O . PHE A 1 179 ? 12.069 1.607 4.363 1.00 93.31 179 PHE A O 1
ATOM 1386 N N . GLN A 1 180 ? 13.802 0.631 3.324 1.00 94.44 180 GLN A N 1
ATOM 1387 C CA . GLN A 1 180 ? 12.976 -0.191 2.437 1.00 94.44 180 GLN A CA 1
ATOM 1388 C C . GLN A 1 180 ? 12.104 -1.166 3.235 1.00 94.44 180 GLN A C 1
ATOM 1390 O O . GLN A 1 180 ? 10.925 -1.313 2.924 1.00 94.44 180 GLN A O 1
ATOM 1395 N N . LEU A 1 181 ? 12.654 -1.796 4.281 1.00 94.56 181 LEU A N 1
ATOM 1396 C CA . LEU A 1 181 ? 11.889 -2.683 5.162 1.00 94.56 181 LEU A CA 1
ATOM 1397 C C . LEU A 1 181 ? 10.727 -1.953 5.840 1.00 94.56 181 LEU A C 1
ATOM 1399 O O . LEU A 1 181 ? 9.597 -2.430 5.771 1.00 94.56 181 LEU A O 1
ATOM 1403 N N . HIS A 1 182 ? 10.986 -0.797 6.456 1.00 95.56 182 HIS A N 1
ATOM 1404 C CA . HIS A 1 182 ? 9.943 -0.027 7.130 1.00 95.56 182 HIS A CA 1
ATOM 1405 C C . HIS A 1 182 ? 8.926 0.557 6.153 1.00 95.56 182 HIS A C 1
ATOM 1407 O O . HIS A 1 182 ? 7.740 0.587 6.468 1.00 95.56 182 HIS A O 1
ATOM 1413 N N . LEU A 1 183 ? 9.347 0.965 4.953 1.00 95.81 183 LEU A N 1
ATOM 1414 C CA . LEU A 1 183 ? 8.433 1.438 3.917 1.00 95.81 183 LEU A CA 1
ATOM 1415 C C . LEU A 1 183 ? 7.458 0.334 3.492 1.00 95.81 183 LEU A C 1
ATOM 1417 O O . LEU A 1 183 ? 6.252 0.566 3.446 1.00 95.81 183 LEU A O 1
ATOM 1421 N N . VAL A 1 184 ? 7.965 -0.872 3.225 1.00 97.12 184 VAL A N 1
ATOM 1422 C CA . VAL A 1 184 ? 7.132 -2.028 2.871 1.00 97.12 184 VAL A CA 1
ATOM 1423 C C . VAL A 1 184 ? 6.200 -2.394 4.029 1.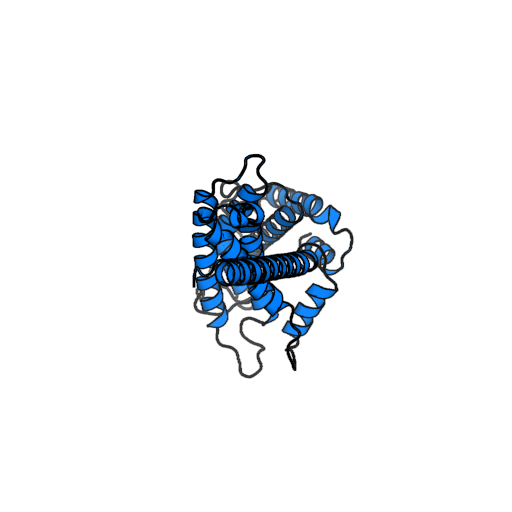00 97.12 184 VAL A C 1
ATOM 1425 O O . VAL A 1 184 ? 4.994 -2.515 3.826 1.00 97.12 184 VAL A O 1
ATOM 1428 N N . GLU A 1 185 ? 6.721 -2.504 5.253 1.00 96.50 185 GLU A N 1
ATOM 1429 C CA . GLU A 1 185 ? 5.928 -2.837 6.443 1.00 96.50 185 GLU A CA 1
ATOM 1430 C C . GLU A 1 185 ? 4.834 -1.793 6.714 1.00 96.50 185 GLU A C 1
ATOM 1432 O O . GLU A 1 185 ? 3.692 -2.158 7.009 1.00 96.50 185 GLU A O 1
ATOM 1437 N N . MET A 1 186 ? 5.140 -0.506 6.528 1.00 96.94 186 MET A N 1
ATOM 1438 C CA . MET A 1 186 ? 4.174 0.585 6.628 1.00 96.94 186 MET A CA 1
ATOM 1439 C C . MET A 1 186 ? 3.081 0.462 5.564 1.00 96.94 186 MET A C 1
ATOM 1441 O O . MET A 1 186 ? 1.902 0.526 5.907 1.00 96.94 186 MET A O 1
ATOM 1445 N N . ILE A 1 187 ? 3.439 0.253 4.291 1.00 97.62 187 ILE A N 1
ATOM 1446 C CA . ILE A 1 187 ? 2.466 0.110 3.196 1.00 97.62 187 ILE A CA 1
ATOM 1447 C C . ILE A 1 187 ? 1.519 -1.060 3.479 1.00 97.62 187 ILE A C 1
ATOM 1449 O O . ILE A 1 187 ? 0.303 -0.887 3.394 1.00 97.62 187 ILE A O 1
ATOM 1453 N N . MET A 1 188 ? 2.042 -2.228 3.860 1.00 98.12 188 MET A N 1
ATOM 1454 C CA . MET A 1 188 ? 1.220 -3.415 4.114 1.00 98.12 188 MET A CA 1
ATOM 1455 C C . MET A 1 188 ? 0.264 -3.212 5.298 1.00 98.12 188 MET A C 1
ATOM 1457 O O . MET A 1 188 ? -0.945 -3.404 5.159 1.00 98.12 188 MET A O 1
ATOM 1461 N N . ASN A 1 189 ? 0.772 -2.752 6.448 1.00 98.00 189 ASN A N 1
ATOM 1462 C CA . ASN A 1 189 ? -0.060 -2.547 7.639 1.00 98.00 189 ASN A CA 1
ATOM 1463 C C . ASN A 1 189 ? -1.068 -1.406 7.459 1.00 98.00 189 ASN A C 1
ATOM 1465 O O . ASN A 1 189 ? -2.156 -1.457 8.028 1.00 98.00 189 ASN A O 1
ATOM 1469 N N . ARG A 1 190 ? -0.756 -0.403 6.632 1.00 97.25 190 ARG A N 1
ATOM 1470 C CA . ARG A 1 190 ? -1.699 0.662 6.281 1.00 97.25 190 ARG A CA 1
ATOM 1471 C C . ARG A 1 190 ? -2.925 0.124 5.542 1.00 97.25 190 ARG A C 1
ATOM 1473 O O . ARG A 1 190 ? -4.040 0.517 5.871 1.00 97.25 190 ARG A O 1
ATOM 1480 N N . HIS A 1 191 ? -2.734 -0.774 4.573 1.00 98.44 191 HIS A N 1
ATOM 1481 C CA . HIS A 1 191 ? -3.853 -1.399 3.856 1.00 98.44 191 HIS A CA 1
ATOM 1482 C C . HIS A 1 191 ? -4.672 -2.298 4.788 1.00 98.44 191 HIS A C 1
ATOM 1484 O O . HIS A 1 191 ? -5.898 -2.278 4.729 1.00 98.44 191 HIS A O 1
ATOM 1490 N N . LEU A 1 192 ? -4.005 -3.031 5.687 1.00 98.19 192 LEU A N 1
ATOM 1491 C CA . LEU A 1 192 ? -4.678 -3.868 6.681 1.00 98.19 192 LEU A CA 1
ATOM 1492 C C . LEU A 1 192 ? -5.534 -3.032 7.642 1.00 98.19 192 LEU A C 1
ATOM 1494 O O . LEU A 1 192 ? -6.682 -3.380 7.909 1.00 98.19 192 LEU A O 1
ATOM 1498 N N . LEU A 1 193 ? -5.000 -1.905 8.119 1.00 97.62 193 LEU A N 1
ATOM 1499 C CA . LEU A 1 193 ? -5.739 -0.977 8.967 1.00 97.62 193 LEU A CA 1
ATOM 1500 C C . LEU A 1 193 ? -6.945 -0.392 8.218 1.00 97.62 193 LEU A C 1
ATOM 1502 O O . LEU A 1 193 ? -8.061 -0.448 8.727 1.00 97.62 193 LEU A O 1
ATOM 1506 N N . ALA A 1 194 ? -6.750 0.103 6.992 1.00 97.00 194 ALA A N 1
ATOM 1507 C CA . ALA A 1 194 ? -7.832 0.653 6.173 1.00 97.00 194 ALA A CA 1
ATOM 1508 C C . ALA A 1 194 ? -8.967 -0.356 5.931 1.00 97.00 194 ALA A C 1
ATOM 1510 O O . ALA A 1 194 ? -10.136 0.011 6.004 1.00 97.00 194 ALA A O 1
ATOM 1511 N N . LEU A 1 195 ? -8.630 -1.629 5.706 1.00 98.00 195 LEU A N 1
ATOM 1512 C CA . LEU A 1 195 ? -9.595 -2.707 5.495 1.00 98.00 195 LEU A CA 1
ATOM 1513 C C . LEU A 1 195 ? -10.499 -2.954 6.716 1.00 98.00 195 LEU A C 1
ATOM 1515 O O . LEU A 1 195 ? -11.680 -3.268 6.560 1.00 98.00 195 LEU A O 1
ATOM 1519 N N . HIS A 1 196 ? -9.956 -2.831 7.929 1.00 97.50 196 HIS A N 1
ATOM 1520 C CA . HIS A 1 196 ? -10.675 -3.163 9.161 1.00 97.50 196 HIS A CA 1
ATOM 1521 C C . HIS A 1 196 ? -11.307 -1.963 9.877 1.00 97.50 196 HIS A C 1
ATOM 1523 O O . HIS A 1 196 ? -12.227 -2.165 10.674 1.00 97.50 196 HIS A O 1
ATOM 1529 N N . LEU A 1 197 ? -10.877 -0.731 9.583 1.00 92.31 197 LEU A N 1
ATOM 1530 C CA . LEU A 1 197 ? -11.421 0.491 10.191 1.00 92.31 197 LEU A CA 1
ATOM 1531 C C . LEU A 1 197 ? -12.953 0.643 10.075 1.00 92.31 197 LEU A C 1
ATOM 1533 O O . LEU A 1 197 ? -13.558 1.014 11.085 1.00 92.31 197 LEU A O 1
ATOM 1537 N N . PRO A 1 198 ? -13.617 0.317 8.943 1.00 92.94 198 PRO A N 1
ATOM 1538 C CA . PRO A 1 198 ? -15.077 0.432 8.829 1.00 92.94 198 PRO A CA 1
ATOM 1539 C C . PRO A 1 198 ? -15.850 -0.381 9.877 1.00 92.94 198 PRO A C 1
ATOM 1541 O O . PRO A 1 198 ? -16.950 -0.009 10.272 1.00 92.94 198 PRO A O 1
ATOM 1544 N N . TRP A 1 199 ? -15.253 -1.465 10.374 1.00 94.88 199 TRP A N 1
ATOM 1545 C CA . TRP A 1 199 ? -15.881 -2.386 11.320 1.00 94.88 199 TRP A CA 1
ATOM 1546 C C . TRP A 1 199 ? -15.706 -1.980 12.782 1.00 94.88 199 TRP A C 1
ATOM 1548 O O . TRP A 1 199 ? -16.214 -2.675 13.659 1.00 94.88 199 TRP A O 1
ATOM 1558 N N . TRP A 1 200 ? -14.980 -0.894 13.073 1.00 90.25 200 TRP A N 1
ATOM 1559 C CA . TRP A 1 200 ? -14.632 -0.512 14.444 1.00 90.25 200 TRP A CA 1
ATOM 1560 C C . TRP A 1 200 ? -15.864 -0.347 15.337 1.00 90.25 200 TRP A C 1
ATOM 1562 O O . TRP A 1 200 ? -15.987 -1.014 16.363 1.00 90.25 200 TRP A O 1
ATOM 1572 N N . ASN A 1 201 ? -16.803 0.507 14.923 1.00 89.75 201 ASN A N 1
ATOM 1573 C CA . ASN A 1 201 ? -17.998 0.815 15.711 1.00 89.75 201 ASN A CA 1
ATOM 1574 C C . ASN A 1 201 ? -18.900 -0.409 15.892 1.00 89.75 201 ASN A C 1
ATOM 1576 O O . ASN A 1 201 ? -19.454 -0.610 16.975 1.00 89.75 201 ASN A O 1
ATOM 1580 N N . ASP A 1 202 ? -19.015 -1.243 14.858 1.00 92.00 202 ASP A N 1
ATOM 1581 C CA . ASP A 1 202 ? -19.813 -2.462 14.929 1.00 92.00 202 ASP A CA 1
ATOM 1582 C C . ASP A 1 202 ? -19.154 -3.513 15.823 1.00 92.00 202 ASP A C 1
ATOM 1584 O O . ASP A 1 202 ? -19.853 -4.208 16.553 1.00 92.00 202 ASP A O 1
ATOM 1588 N N . ALA A 1 203 ? -17.823 -3.608 15.837 1.00 93.12 203 ALA A N 1
ATOM 1589 C CA . ALA A 1 203 ? -17.085 -4.535 16.695 1.00 93.12 203 ALA A CA 1
ATOM 1590 C C . ALA A 1 203 ? -17.213 -4.227 18.192 1.00 93.12 203 ALA A C 1
ATOM 1592 O O . ALA A 1 203 ? -17.027 -5.125 19.010 1.00 93.12 203 ALA A O 1
ATOM 1593 N N . LEU A 1 204 ? -17.569 -2.992 18.560 1.00 89.19 204 LEU A N 1
ATOM 1594 C CA . LEU A 1 204 ? -17.907 -2.633 19.942 1.00 89.19 204 LEU A CA 1
ATOM 1595 C C . LEU A 1 204 ? -19.289 -3.153 20.371 1.00 89.19 204 LEU A C 1
ATOM 1597 O O . LEU A 1 204 ? -19.576 -3.222 21.561 1.00 89.19 204 LEU A O 1
ATOM 1601 N N . ARG A 1 205 ? -20.160 -3.493 19.413 1.00 90.19 205 ARG A N 1
ATOM 1602 C CA . ARG A 1 205 ? -21.560 -3.886 19.660 1.00 90.19 205 ARG A CA 1
ATOM 1603 C C . ARG A 1 205 ? -21.842 -5.341 19.302 1.00 90.19 205 ARG A C 1
ATOM 1605 O O . ARG A 1 205 ? -22.761 -5.940 19.852 1.00 90.19 205 ARG A O 1
ATOM 1612 N N . ASN A 1 206 ? -21.078 -5.899 18.368 1.00 91.88 206 ASN A N 1
ATOM 1613 C CA . ASN A 1 206 ? -21.274 -7.224 17.807 1.00 91.88 206 ASN A CA 1
ATOM 1614 C C . ASN A 1 206 ? -19.977 -8.050 17.905 1.00 91.88 206 ASN A C 1
ATOM 1616 O O . ASN A 1 206 ? -19.017 -7.766 17.179 1.00 91.88 206 ASN A O 1
ATOM 1620 N N . PRO A 1 207 ? -19.958 -9.120 18.726 1.00 92.81 207 PRO A N 1
ATOM 1621 C CA . PRO A 1 207 ? -18.794 -9.991 18.887 1.00 92.81 207 PRO A CA 1
ATOM 1622 C C . PRO A 1 207 ? -18.278 -10.619 17.587 1.00 92.81 207 PRO A C 1
ATOM 1624 O 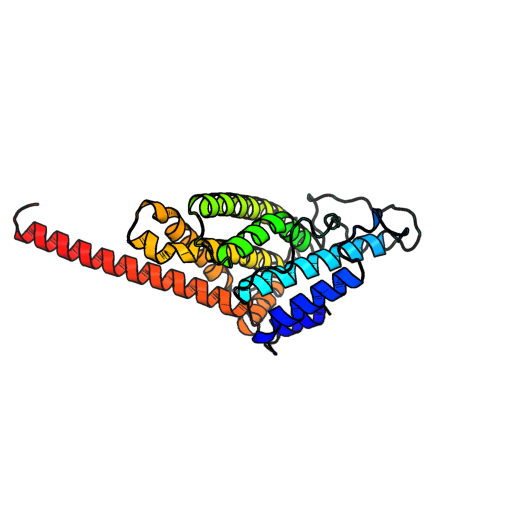O . PRO A 1 207 ? -17.094 -10.936 17.499 1.00 92.81 207 PRO A O 1
ATOM 1627 N N . ILE A 1 208 ? -19.125 -10.770 16.560 1.00 94.44 208 ILE A N 1
ATOM 1628 C CA . ILE A 1 208 ? -18.721 -11.321 15.256 1.00 94.44 208 ILE A CA 1
ATOM 1629 C C . ILE A 1 208 ? -17.608 -10.476 14.621 1.00 94.44 208 ILE A C 1
ATOM 1631 O O . ILE A 1 208 ? -16.719 -11.026 13.978 1.00 94.44 208 ILE A O 1
ATOM 1635 N N . HIS A 1 209 ? -17.607 -9.158 14.843 1.00 95.81 209 HIS A N 1
ATOM 1636 C CA . HIS A 1 209 ? -16.613 -8.249 14.269 1.00 95.81 209 HIS A CA 1
ATOM 1637 C C . HIS A 1 209 ? -15.390 -8.023 15.176 1.00 95.81 209 HIS A C 1
ATOM 1639 O O . HIS A 1 209 ? -14.508 -7.235 14.825 1.00 95.81 209 HIS A O 1
ATOM 1645 N N . TYR A 1 210 ? -15.276 -8.732 16.309 1.00 94.62 210 TYR A N 1
ATOM 1646 C CA . TYR A 1 210 ? -14.147 -8.607 17.243 1.00 94.62 210 TYR A CA 1
ATOM 1647 C C . TYR A 1 210 ? -12.786 -8.778 16.555 1.00 94.62 210 TYR A C 1
ATOM 1649 O O . TYR A 1 210 ? -11.839 -8.045 16.849 1.00 94.62 210 TYR A O 1
ATOM 1657 N N . TYR A 1 211 ? -12.697 -9.706 15.595 1.00 96.62 211 TYR A N 1
ATOM 1658 C CA . TYR A 1 211 ? -11.472 -9.922 14.828 1.00 96.62 211 TYR A CA 1
ATOM 1659 C C . TYR A 1 211 ? -11.009 -8.643 14.115 1.00 96.62 211 TYR A C 1
ATOM 1661 O O . TYR A 1 211 ? -9.827 -8.326 14.174 1.00 96.62 211 TYR A O 1
ATOM 1669 N N . SER A 1 212 ? -11.918 -7.851 13.529 1.00 97.44 212 SER A N 1
ATOM 1670 C CA . SER A 1 212 ? -11.538 -6.583 12.888 1.00 97.44 212 SER A CA 1
ATOM 1671 C C . SER A 1 212 ? -10.953 -5.584 13.875 1.00 97.44 212 SER A C 1
ATOM 1673 O O . SER A 1 212 ? -9.938 -4.963 13.574 1.00 97.44 212 SER A O 1
ATOM 1675 N N . ARG A 1 213 ? -11.556 -5.439 15.062 1.00 96.06 213 ARG A N 1
ATOM 1676 C CA . ARG A 1 213 ? -11.027 -4.546 16.102 1.00 96.06 213 ARG A CA 1
ATOM 1677 C C . ARG A 1 213 ? -9.622 -4.972 16.511 1.00 96.06 213 ARG A C 1
ATOM 1679 O O . ARG A 1 213 ? -8.705 -4.155 16.487 1.00 96.06 213 ARG A O 1
ATOM 1686 N N . LYS A 1 214 ? -9.440 -6.261 16.817 1.00 96.56 214 LYS A N 1
ATOM 1687 C CA . LYS A 1 214 ? -8.139 -6.833 17.183 1.00 96.56 214 LYS A CA 1
ATOM 1688 C C . LYS A 1 214 ? -7.092 -6.576 16.096 1.00 96.56 214 LYS A C 1
ATOM 1690 O O . LYS A 1 214 ? -6.024 -6.053 16.400 1.00 96.56 214 LYS A O 1
ATOM 1695 N N . THR A 1 215 ? -7.415 -6.882 14.841 1.00 97.88 215 THR A N 1
ATOM 1696 C CA . THR A 1 215 ? -6.499 -6.703 13.709 1.00 97.88 215 THR A CA 1
ATOM 1697 C C . THR A 1 215 ? -6.151 -5.234 13.479 1.00 97.88 215 THR A C 1
ATOM 1699 O O . THR A 1 215 ? -4.982 -4.923 13.262 1.00 97.88 215 THR A O 1
ATOM 1702 N N . SER A 1 216 ? -7.114 -4.313 13.606 1.00 97.62 216 SER A N 1
ATOM 1703 C CA . SER A 1 216 ? -6.854 -2.867 13.553 1.00 97.62 216 SER A CA 1
ATOM 1704 C C . SER A 1 216 ? -5.869 -2.423 14.634 1.00 97.62 216 SER A C 1
ATOM 1706 O O . SER A 1 216 ? -4.927 -1.687 14.346 1.00 97.62 216 SER A O 1
ATOM 1708 N N . VAL A 1 217 ? -6.045 -2.893 15.873 1.00 97.88 217 VAL A N 1
ATOM 1709 C CA . VAL A 1 217 ? -5.139 -2.566 16.982 1.00 97.88 217 VAL A CA 1
ATOM 1710 C C . VAL A 1 217 ? -3.742 -3.143 16.740 1.00 97.88 217 VAL A C 1
ATOM 1712 O O . VAL A 1 217 ? -2.753 -2.440 16.944 1.00 97.88 217 VAL A O 1
ATOM 1715 N N . ASP A 1 218 ? -3.632 -4.390 16.286 1.00 97.81 218 ASP A N 1
ATOM 1716 C CA . ASP A 1 218 ? -2.338 -5.026 16.022 1.00 97.81 218 ASP A CA 1
ATOM 1717 C C . ASP A 1 218 ? -1.594 -4.341 14.860 1.00 97.81 218 ASP A C 1
ATOM 1719 O O . ASP A 1 218 ? -0.411 -4.020 14.996 1.00 97.81 218 ASP A O 1
ATOM 1723 N N . ALA A 1 219 ? -2.290 -4.000 13.771 1.00 97.94 219 ALA A N 1
ATOM 1724 C CA . ALA A 1 219 ? -1.729 -3.209 12.674 1.00 97.94 219 ALA A CA 1
ATOM 1725 C C . ALA A 1 219 ? -1.281 -1.815 13.148 1.00 97.94 219 ALA A C 1
ATOM 1727 O O . ALA A 1 219 ? -0.175 -1.370 12.835 1.00 97.94 219 ALA A O 1
ATOM 1728 N N . ALA A 1 220 ? -2.103 -1.137 13.957 1.00 97.69 220 ALA A N 1
ATOM 1729 C CA . ALA A 1 220 ? -1.777 0.170 14.518 1.00 97.69 220 ALA A CA 1
ATOM 1730 C C . ALA A 1 220 ? -0.565 0.122 15.463 1.00 97.69 220 ALA A C 1
ATOM 1732 O O . ALA A 1 220 ? 0.249 1.045 15.451 1.00 97.69 220 ALA A O 1
ATOM 1733 N N . ARG A 1 221 ? -0.386 -0.954 16.243 1.00 97.19 221 ARG A N 1
ATOM 1734 C CA . ARG A 1 221 ? 0.816 -1.160 17.071 1.00 97.19 221 ARG A CA 1
ATOM 1735 C C . ARG A 1 221 ? 2.067 -1.328 16.221 1.00 97.19 221 ARG A C 1
ATOM 1737 O O . ARG A 1 221 ? 3.082 -0.705 16.532 1.00 97.19 221 ARG A O 1
ATOM 1744 N N . THR A 1 222 ? 1.995 -2.133 15.160 1.00 96.75 222 THR A N 1
ATOM 1745 C CA . THR A 1 222 ? 3.108 -2.288 14.215 1.00 96.75 222 THR A CA 1
ATOM 1746 C C . THR A 1 222 ? 3.476 -0.939 13.613 1.00 96.75 222 THR A C 1
ATOM 1748 O O . THR A 1 222 ? 4.625 -0.523 13.726 1.00 96.75 222 THR A O 1
ATOM 1751 N N . LEU A 1 223 ? 2.500 -0.195 13.088 1.00 96.00 223 LEU A N 1
ATOM 1752 C CA . LEU A 1 223 ? 2.715 1.149 12.546 1.00 96.00 223 LEU A CA 1
ATOM 1753 C C . LEU A 1 223 ? 3.333 2.095 13.588 1.00 96.00 223 LEU A C 1
ATOM 1755 O O . LEU A 1 223 ? 4.365 2.701 13.324 1.00 96.00 223 LEU A O 1
ATOM 1759 N N . ALA A 1 224 ? 2.779 2.158 14.802 1.00 94.50 224 ALA A N 1
ATOM 1760 C CA . ALA A 1 224 ? 3.315 2.971 15.894 1.00 94.50 224 ALA A CA 1
ATOM 1761 C C . ALA A 1 224 ? 4.762 2.608 16.267 1.00 94.50 224 ALA A C 1
ATOM 1763 O O . ALA A 1 224 ? 5.530 3.477 16.679 1.00 94.50 224 ALA A O 1
ATOM 1764 N N . SER A 1 225 ? 5.152 1.337 16.121 1.00 92.81 225 SER A N 1
ATOM 1765 C CA . SER A 1 225 ? 6.529 0.902 16.361 1.00 92.81 225 SER A CA 1
ATOM 1766 C C . SER A 1 225 ? 7.510 1.422 15.306 1.00 92.81 225 SER A C 1
ATOM 1768 O O . SER A 1 225 ? 8.635 1.756 15.668 1.00 92.81 225 SER A O 1
ATOM 1770 N N . LEU A 1 226 ? 7.070 1.580 14.050 1.00 92.12 226 LEU A N 1
ATOM 1771 C CA . LEU A 1 226 ? 7.881 2.143 12.963 1.00 92.12 226 LEU A CA 1
ATOM 1772 C C . LEU A 1 226 ? 8.173 3.636 13.169 1.00 92.12 226 LEU A C 1
ATOM 1774 O O . LEU A 1 226 ? 9.183 4.128 12.683 1.00 92.12 226 LEU A O 1
ATOM 1778 N N . TYR A 1 227 ? 7.303 4.347 13.893 1.00 83.44 227 TYR A N 1
ATOM 1779 C CA . TYR A 1 227 ? 7.442 5.780 14.193 1.00 83.44 227 TYR A CA 1
ATOM 1780 C C . TYR A 1 227 ? 8.268 6.068 15.449 1.00 83.44 227 TYR A C 1
ATOM 1782 O O . TYR A 1 227 ? 8.465 7.228 15.817 1.00 83.44 227 TYR A O 1
ATOM 1790 N N . ARG A 1 228 ? 8.724 5.028 16.155 1.00 83.88 228 ARG A N 1
ATOM 1791 C CA . ARG A 1 228 ? 9.525 5.197 17.364 1.00 83.88 228 ARG A CA 1
ATOM 1792 C C . ARG A 1 228 ? 10.986 5.390 16.983 1.00 83.88 228 ARG A C 1
ATOM 1794 O O . ARG A 1 228 ? 11.609 4.478 16.450 1.00 83.88 228 ARG A O 1
ATOM 1801 N N . THR A 1 229 ? 11.551 6.536 17.354 1.00 77.75 229 THR A N 1
ATOM 1802 C CA . THR A 1 229 ? 12.978 6.808 17.166 1.00 77.75 229 THR A CA 1
ATOM 1803 C C . THR A 1 229 ? 13.819 5.738 17.860 1.00 77.75 229 THR A C 1
ATOM 1805 O O . THR A 1 229 ? 13.724 5.542 19.077 1.00 77.75 229 THR A O 1
ATOM 1808 N N . ALA A 1 230 ? 14.639 5.034 17.083 1.00 82.06 230 ALA A N 1
ATOM 1809 C CA . ALA A 1 230 ? 15.562 4.049 17.620 1.00 82.06 230 ALA A CA 1
ATOM 1810 C C . ALA A 1 230 ? 16.728 4.745 18.347 1.00 82.06 230 ALA A C 1
ATOM 1812 O O . ALA A 1 230 ? 17.208 5.782 17.883 1.00 82.06 230 ALA A O 1
ATOM 1813 N N . PRO A 1 231 ? 17.235 4.186 19.458 1.00 80.44 231 PRO A N 1
ATOM 1814 C CA . PRO A 1 231 ? 18.503 4.631 20.018 1.00 80.44 231 PRO A CA 1
ATOM 1815 C C . PRO A 1 231 ? 19.627 4.270 19.033 1.00 80.44 231 PRO A C 1
ATOM 1817 O O . PRO A 1 231 ? 19.825 3.097 18.733 1.00 80.44 231 PRO A O 1
ATOM 1820 N N . ASN A 1 232 ? 20.349 5.277 18.533 1.00 86.75 232 ASN A N 1
ATOM 1821 C CA . ASN A 1 232 ? 21.395 5.154 17.502 1.00 86.75 232 ASN A CA 1
ATOM 1822 C C . ASN A 1 232 ? 20.884 4.584 16.156 1.00 86.75 232 ASN A C 1
ATOM 1824 O O . ASN A 1 232 ? 21.241 3.466 15.779 1.00 86.75 232 ASN A O 1
ATOM 1828 N N . PRO A 1 233 ? 20.047 5.335 15.417 1.00 87.69 233 PRO A N 1
ATOM 1829 C CA . PRO A 1 233 ? 19.483 4.869 14.153 1.00 87.69 233 PRO A CA 1
ATOM 1830 C C . PRO A 1 233 ? 20.546 4.786 13.042 1.00 87.69 233 PRO A C 1
ATOM 1832 O O . PRO A 1 233 ? 21.457 5.612 12.971 1.00 87.69 233 PRO A O 1
ATOM 1835 N N . SER A 1 234 ? 20.405 3.814 12.131 1.00 88.56 234 SER A N 1
ATOM 1836 C CA . SER A 1 234 ? 21.200 3.772 10.893 1.00 88.56 234 SER A CA 1
ATOM 1837 C C . SER A 1 234 ? 20.871 4.974 9.992 1.00 88.56 234 SER A C 1
ATOM 1839 O O . SER A 1 234 ? 19.751 5.482 10.065 1.00 88.56 234 SER A O 1
ATOM 1841 N N . PRO A 1 235 ? 21.763 5.399 9.075 1.00 91.12 235 PRO A N 1
ATOM 1842 C CA . PRO A 1 235 ? 21.467 6.492 8.139 1.00 91.12 235 PRO A CA 1
ATOM 1843 C C . PR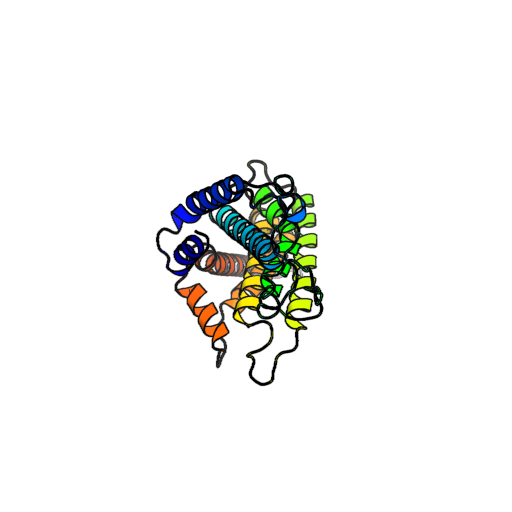O A 1 235 ? 20.154 6.297 7.363 1.00 91.12 235 PRO A C 1
ATOM 1845 O O . PRO A 1 235 ? 19.323 7.195 7.311 1.00 91.12 235 PRO A O 1
ATOM 1848 N N . SER A 1 236 ? 19.904 5.081 6.870 1.00 91.38 236 SER A N 1
ATOM 1849 C CA . SER A 1 236 ? 18.650 4.730 6.191 1.00 91.38 236 SER A CA 1
ATOM 1850 C C . SER A 1 236 ? 17.412 4.834 7.090 1.00 91.38 236 SER A C 1
ATOM 1852 O O . SER A 1 236 ? 16.330 5.170 6.618 1.00 91.38 236 SER A O 1
ATOM 1854 N N . LEU A 1 237 ? 17.548 4.567 8.391 1.00 90.88 237 LEU A N 1
ATOM 1855 C CA . LEU A 1 237 ? 16.453 4.752 9.338 1.00 90.88 237 LEU A CA 1
ATOM 1856 C C . LEU A 1 237 ? 16.207 6.240 9.619 1.00 90.88 237 LEU A C 1
ATOM 1858 O O . LEU A 1 237 ? 15.057 6.653 9.676 1.00 90.88 237 LEU A O 1
ATOM 1862 N N . ILE A 1 238 ? 17.264 7.055 9.697 1.00 92.56 238 ILE A N 1
ATOM 1863 C CA . ILE A 1 238 ? 17.141 8.518 9.803 1.00 92.56 238 ILE A CA 1
ATOM 1864 C C . ILE A 1 238 ? 16.389 9.084 8.593 1.00 92.56 238 ILE A C 1
ATOM 1866 O O . ILE A 1 238 ? 15.536 9.956 8.755 1.00 92.56 238 ILE A O 1
ATOM 1870 N N . ASP A 1 239 ? 16.674 8.594 7.386 1.00 92.38 239 ASP A N 1
ATOM 1871 C CA . ASP A 1 239 ? 15.962 9.021 6.177 1.00 92.38 239 ASP A CA 1
ATOM 1872 C C . ASP A 1 239 ? 14.480 8.625 6.209 1.00 92.38 239 ASP A C 1
ATOM 1874 O O . ASP A 1 239 ? 13.626 9.394 5.764 1.00 92.38 239 ASP A O 1
ATOM 1878 N N . PHE A 1 240 ? 14.157 7.463 6.786 1.00 93.38 240 PHE A N 1
ATOM 1879 C CA . PHE A 1 240 ? 12.772 7.044 6.993 1.00 93.38 240 PHE A CA 1
ATOM 1880 C C . PHE A 1 240 ? 12.077 7.953 8.009 1.00 93.38 240 PHE A C 1
ATOM 1882 O O . PHE A 1 240 ? 11.032 8.514 7.699 1.00 93.38 240 PHE A O 1
ATOM 1889 N N . ASP A 1 241 ? 12.687 8.201 9.168 1.00 91.50 241 ASP A N 1
ATOM 1890 C CA . ASP A 1 241 ? 12.146 9.110 10.186 1.00 91.50 241 ASP A CA 1
ATOM 1891 C C . ASP A 1 241 ? 11.910 10.518 9.612 1.00 91.50 241 ASP A C 1
ATOM 1893 O O . ASP A 1 241 ? 10.864 11.131 9.835 1.00 91.50 241 ASP A O 1
ATOM 1897 N N . ARG A 1 242 ? 12.843 11.022 8.794 1.00 90.44 242 ARG A N 1
ATOM 1898 C CA . ARG A 1 242 ? 12.689 12.299 8.082 1.00 90.44 242 ARG A CA 1
ATOM 1899 C C . ARG A 1 242 ? 11.518 12.288 7.112 1.00 90.44 242 ARG A C 1
ATOM 1901 O O . ARG A 1 242 ? 10.799 13.281 7.047 1.00 90.44 242 ARG A O 1
ATOM 1908 N N . LEU A 1 243 ? 11.307 11.200 6.375 1.00 90.81 243 LEU A N 1
ATOM 1909 C CA . LEU A 1 243 ? 10.163 11.069 5.473 1.00 90.81 243 LEU A CA 1
ATOM 1910 C C . LEU A 1 243 ? 8.832 11.154 6.228 1.00 90.81 243 LEU A C 1
ATOM 1912 O O . LEU A 1 243 ? 7.878 11.739 5.726 1.00 90.81 243 LEU A O 1
ATOM 1916 N N . LEU A 1 244 ? 8.769 10.621 7.444 1.00 88.25 244 LEU A N 1
ATOM 1917 C CA . LEU A 1 244 ? 7.562 10.647 8.274 1.00 88.25 244 LEU A CA 1
ATOM 1918 C C . LEU A 1 244 ? 7.275 12.032 8.858 1.00 88.25 244 LEU A C 1
ATOM 1920 O O . LEU A 1 244 ? 6.116 12.402 9.031 1.00 88.25 244 LEU A O 1
ATOM 1924 N N . VAL A 1 245 ? 8.326 12.806 9.141 1.00 85.81 245 VAL A N 1
ATOM 1925 C CA . VAL A 1 245 ? 8.212 14.173 9.669 1.00 85.81 245 VAL A CA 1
ATOM 1926 C C . VAL A 1 245 ? 7.941 15.191 8.558 1.00 85.81 245 VAL A C 1
ATOM 1928 O O . VAL A 1 245 ? 7.092 16.066 8.719 1.00 85.81 245 VAL A O 1
ATOM 1931 N N . CYS A 1 246 ? 8.667 15.097 7.444 1.00 86.56 246 CYS A N 1
ATOM 1932 C CA . CYS A 1 246 ? 8.644 16.089 6.365 1.00 86.56 246 CYS A CA 1
ATOM 1933 C C . CYS A 1 246 ? 7.673 15.735 5.232 1.00 86.56 246 CYS A C 1
ATOM 1935 O O . CYS A 1 246 ? 7.310 16.604 4.440 1.00 86.56 246 CYS A O 1
ATOM 1937 N N . GLY A 1 247 ? 7.280 14.466 5.127 1.00 86.38 247 GLY A N 1
ATOM 1938 C CA . GLY A 1 247 ? 6.400 13.985 4.076 1.00 86.38 247 GLY A CA 1
ATOM 1939 C C . GLY A 1 247 ? 4.944 14.415 4.250 1.00 86.38 247 GLY A C 1
ATOM 1940 O O . GLY A 1 247 ? 4.514 15.005 5.241 1.00 86.38 247 GLY A O 1
ATOM 1941 N N . SER A 1 248 ? 4.151 14.075 3.245 1.00 85.88 248 SER A N 1
ATOM 1942 C CA . SER A 1 248 ? 2.712 14.316 3.177 1.00 85.88 248 SER A CA 1
ATOM 1943 C C . SER A 1 248 ? 1.971 13.058 2.737 1.00 85.88 248 SER A C 1
ATOM 1945 O O . SER A 1 248 ? 2.575 11.993 2.610 1.00 85.88 248 SER A O 1
ATOM 1947 N N . GLY A 1 249 ? 0.651 13.158 2.559 1.00 86.12 249 GLY A N 1
ATOM 1948 C CA . GLY A 1 249 ? -0.183 12.028 2.155 1.00 86.12 249 GLY A CA 1
ATOM 1949 C C . GLY A 1 249 ? -0.042 10.850 3.129 1.00 86.12 249 GLY A C 1
ATOM 1950 O O . GLY A 1 249 ? -0.285 11.040 4.329 1.00 86.12 249 GLY A O 1
ATOM 1951 N N . PRO A 1 250 ? 0.391 9.664 2.666 1.00 87.81 250 PRO A N 1
ATOM 1952 C CA . PRO A 1 250 ? 0.377 8.448 3.472 1.00 87.81 250 PRO A CA 1
ATOM 1953 C C . PRO A 1 250 ? 1.391 8.501 4.618 1.00 87.81 250 PRO A C 1
ATOM 1955 O O . PRO A 1 250 ? 1.146 7.919 5.674 1.00 87.81 250 PRO A O 1
ATOM 1958 N N . PHE A 1 251 ? 2.499 9.230 4.452 1.00 89.62 251 PHE A N 1
ATOM 1959 C CA . PHE A 1 251 ? 3.557 9.337 5.462 1.00 89.62 251 PHE A CA 1
ATOM 1960 C C . PHE A 1 251 ? 3.107 10.125 6.695 1.00 89.62 251 PHE A C 1
ATOM 1962 O O . PHE A 1 251 ? 3.530 9.820 7.806 1.00 89.62 251 PHE A O 1
ATOM 1969 N N . ARG A 1 252 ? 2.194 11.087 6.509 1.00 86.31 252 ARG A N 1
ATOM 1970 C CA . ARG A 1 252 ? 1.625 11.898 7.593 1.00 86.31 252 ARG A CA 1
ATOM 1971 C C . ARG A 1 252 ? 0.317 11.323 8.137 1.00 86.31 252 ARG A C 1
ATOM 1973 O O . ARG A 1 252 ? 0.088 11.377 9.341 1.00 86.31 252 ARG A O 1
ATOM 1980 N N . SER A 1 253 ? -0.547 10.780 7.277 1.00 89.06 253 SER A N 1
ATOM 1981 C CA . SER A 1 253 ? -1.871 10.282 7.681 1.00 89.06 253 SER A CA 1
ATOM 1982 C C . SER A 1 253 ? -1.810 8.936 8.409 1.00 89.06 253 SER A C 1
ATOM 1984 O O . SER A 1 253 ? -2.545 8.722 9.372 1.00 89.06 253 SER A O 1
ATOM 1986 N N . THR A 1 254 ? -0.903 8.041 8.011 1.00 93.06 254 THR A N 1
ATOM 1987 C CA . THR A 1 254 ? -0.784 6.699 8.607 1.00 93.06 254 THR A CA 1
ATOM 1988 C C . THR A 1 254 ? -0.423 6.726 10.100 1.00 93.06 254 THR A C 1
ATOM 1990 O O . THR A 1 254 ? -1.122 6.058 10.867 1.00 93.06 254 THR A O 1
ATOM 1993 N N . PRO A 1 255 ? 0.570 7.518 10.565 1.00 91.06 255 PRO A N 1
ATOM 1994 C CA . PRO A 1 255 ? 0.821 7.671 11.998 1.00 91.06 255 PRO A CA 1
ATOM 1995 C C . PRO A 1 255 ? -0.393 8.193 12.764 1.00 91.06 255 PRO A C 1
ATOM 1997 O O . PRO A 1 255 ? -0.692 7.706 13.852 1.00 91.06 255 PRO A O 1
ATOM 2000 N N . VAL A 1 256 ? -1.127 9.151 12.186 1.00 91.50 256 VAL A N 1
ATOM 2001 C CA . VAL A 1 256 ? -2.330 9.716 12.809 1.00 91.50 256 VAL A CA 1
ATOM 2002 C C . VAL A 1 256 ? -3.407 8.642 12.971 1.00 91.50 256 VAL A C 1
ATOM 2004 O O . VAL A 1 256 ? -3.933 8.481 14.069 1.00 91.50 256 VAL A O 1
ATOM 2007 N N . HIS A 1 257 ? -3.692 7.855 11.930 1.00 93.31 257 HIS A N 1
ATOM 2008 C CA . HIS A 1 257 ? -4.666 6.760 12.009 1.00 93.31 257 HIS A CA 1
ATOM 2009 C C . HIS A 1 257 ? -4.251 5.671 13.005 1.00 93.31 257 HIS A C 1
ATOM 2011 O O . HIS A 1 257 ? -5.097 5.170 13.750 1.00 93.31 257 HIS A O 1
ATOM 2017 N N . ALA A 1 258 ? -2.961 5.329 13.066 1.00 95.19 258 ALA A N 1
ATOM 2018 C CA . ALA A 1 258 ? -2.447 4.373 14.040 1.00 95.19 258 ALA A CA 1
ATOM 2019 C C . ALA A 1 258 ? -2.646 4.881 15.479 1.00 95.19 258 ALA A C 1
ATOM 2021 O O . ALA A 1 258 ? -3.238 4.184 16.302 1.00 95.19 258 ALA A O 1
ATOM 2022 N N . CYS A 1 259 ? -2.230 6.117 15.770 1.00 94.31 259 CYS A N 1
ATOM 2023 C CA . CYS A 1 259 ? -2.417 6.732 17.084 1.00 94.31 259 CYS A CA 1
ATOM 2024 C C . CYS A 1 259 ? -3.896 6.809 17.476 1.00 94.31 259 CYS A C 1
ATOM 2026 O O . CYS A 1 259 ? -4.246 6.383 18.572 1.00 94.31 259 CYS A O 1
ATOM 2028 N N . LEU A 1 260 ? -4.769 7.277 16.577 1.00 94.88 260 LEU A N 1
ATOM 2029 C CA . LEU A 1 260 ? -6.210 7.360 16.831 1.00 94.88 260 LEU A CA 1
ATOM 2030 C C . LEU A 1 260 ? -6.810 5.992 17.166 1.00 94.88 260 LEU A C 1
ATOM 2032 O O . LEU A 1 260 ? -7.537 5.874 18.147 1.00 94.88 260 LEU A O 1
ATOM 2036 N N . THR A 1 261 ? -6.461 4.951 16.407 1.00 95.50 261 THR A N 1
ATOM 2037 C CA . THR A 1 261 ? -6.936 3.579 16.655 1.00 95.50 261 THR A CA 1
ATOM 2038 C C . THR A 1 261 ? -6.520 3.088 18.044 1.00 95.50 261 THR A C 1
ATOM 2040 O O . THR A 1 261 ? -7.336 2.552 18.790 1.00 95.50 261 THR A O 1
ATOM 2043 N N . LEU A 1 262 ? -5.260 3.314 18.429 1.00 96.50 262 LEU A N 1
ATOM 2044 C CA . LEU A 1 262 ? -4.751 2.928 19.749 1.00 96.50 262 LEU A CA 1
ATOM 2045 C C . LEU A 1 262 ? -5.401 3.731 20.882 1.00 96.50 262 LEU A C 1
ATOM 2047 O O . LEU A 1 262 ? -5.685 3.175 21.942 1.00 96.50 262 LEU A O 1
ATOM 2051 N N . THR A 1 263 ? -5.651 5.024 20.670 1.00 95.88 263 THR A N 1
ATOM 2052 C CA . THR A 1 263 ? -6.351 5.874 21.638 1.00 95.88 263 THR A CA 1
ATOM 2053 C C . THR A 1 263 ? -7.798 5.427 21.825 1.00 95.88 263 THR A C 1
ATOM 2055 O O . THR A 1 263 ? -8.246 5.326 22.964 1.00 95.88 263 THR A O 1
ATOM 2058 N N . LEU A 1 264 ? -8.511 5.112 20.741 1.00 93.44 264 LEU A N 1
ATOM 2059 C CA . LEU A 1 264 ? -9.880 4.598 20.811 1.00 93.44 264 LEU A CA 1
ATOM 2060 C C . LEU A 1 264 ? -9.943 3.259 21.556 1.00 93.44 264 LEU A C 1
ATOM 2062 O O . LEU A 1 264 ? -10.804 3.093 22.416 1.00 93.44 264 LEU A O 1
ATOM 2066 N N . GLU A 1 265 ? -9.008 2.338 21.293 1.00 95.31 265 GLU A N 1
ATOM 2067 C CA . GLU A 1 265 ? -8.919 1.080 22.049 1.00 95.31 265 GLU A CA 1
ATOM 2068 C C . GLU A 1 265 ? -8.676 1.338 23.538 1.00 95.31 265 GLU A C 1
ATOM 2070 O O . GLU A 1 265 ? -9.324 0.739 24.392 1.00 95.31 265 GLU A O 1
ATOM 2075 N N . TYR A 1 266 ? -7.754 2.247 23.866 1.00 95.56 266 TYR A N 1
ATOM 2076 C CA . TYR A 1 266 ? -7.442 2.577 25.253 1.00 95.56 266 TYR A CA 1
ATOM 2077 C C . TYR A 1 266 ? -8.651 3.155 26.000 1.00 95.56 266 TYR A C 1
ATOM 2079 O O . TYR A 1 266 ? -8.909 2.756 27.135 1.00 95.56 266 TYR A O 1
ATOM 2087 N N . ILE A 1 267 ? -9.396 4.068 25.366 1.00 93.75 267 ILE A N 1
ATOM 2088 C CA . ILE A 1 267 ? -10.625 4.642 25.934 1.00 93.75 267 ILE A CA 1
ATOM 2089 C C . ILE A 1 267 ? -11.642 3.531 26.200 1.00 93.75 267 ILE A C 1
ATOM 2091 O O . ILE A 1 267 ? -12.121 3.406 27.324 1.00 93.75 267 ILE A O 1
ATOM 2095 N N . HIS A 1 268 ? -11.900 2.677 25.208 1.00 91.19 268 HIS A N 1
ATOM 2096 C CA . HIS A 1 268 ? -12.855 1.581 25.338 1.00 91.19 268 HIS A CA 1
ATOM 2097 C C . HIS A 1 268 ? -12.486 0.608 26.473 1.00 91.19 268 HIS A C 1
ATOM 2099 O O . HIS A 1 268 ? -13.330 0.283 27.306 1.00 91.19 268 HIS A O 1
ATOM 2105 N N . LEU A 1 269 ? -11.213 0.208 26.577 1.00 91.94 269 LEU A N 1
ATOM 2106 C CA . LEU A 1 269 ? -10.743 -0.652 27.669 1.00 91.94 269 LEU A CA 1
ATOM 2107 C C . LEU A 1 269 ? -10.918 0.006 29.046 1.00 91.94 269 LEU A C 1
ATOM 2109 O O . LEU A 1 269 ? -11.187 -0.681 30.032 1.00 91.94 269 LEU A O 1
ATOM 2113 N N . LYS A 1 270 ? -10.774 1.334 29.136 1.00 93.25 270 LYS A N 1
ATOM 2114 C CA . LYS A 1 270 ? -10.991 2.069 30.387 1.00 93.25 270 LYS A CA 1
ATOM 2115 C C . LYS A 1 270 ? -12.462 2.158 30.774 1.00 93.25 270 LYS A C 1
ATOM 2117 O O . LYS A 1 270 ? -12.765 2.043 31.961 1.00 93.25 270 LYS A O 1
ATOM 2122 N N . GLU A 1 271 ? -13.356 2.310 29.806 1.00 91.12 271 GLU A N 1
ATOM 2123 C CA . GLU A 1 271 ? -14.803 2.267 30.034 1.00 91.12 271 GLU A CA 1
ATOM 2124 C C . GLU A 1 271 ? -15.255 0.871 30.495 1.00 91.12 271 GLU A C 1
ATOM 2126 O O . GLU A 1 271 ? -16.001 0.757 31.468 1.00 91.12 271 GLU A O 1
ATOM 2131 N N . GLU A 1 272 ? -14.746 -0.202 29.878 1.00 88.06 272 GLU A N 1
ATOM 2132 C CA . GLU A 1 272 ? -15.016 -1.579 30.320 1.00 88.06 272 GLU A CA 1
ATOM 2133 C C . GLU A 1 272 ? -14.506 -1.842 31.745 1.00 88.06 272 GLU A C 1
ATOM 2135 O O . GLU A 1 272 ? -15.218 -2.428 32.562 1.00 88.06 272 GLU A O 1
ATOM 2140 N N . GLU A 1 273 ? -13.300 -1.370 32.082 1.00 90.25 273 GLU A N 1
ATOM 2141 C CA . GLU A 1 273 ? -12.737 -1.503 33.431 1.00 90.25 273 GLU A CA 1
ATOM 2142 C C . GLU A 1 273 ? -13.613 -0.800 34.486 1.00 90.25 273 GLU A C 1
ATOM 2144 O O . GLU A 1 273 ? -13.830 -1.335 35.576 1.00 90.25 273 GLU A O 1
ATOM 2149 N N . GLN A 1 274 ? -14.139 0.389 34.174 1.00 88.19 274 GLN A N 1
ATOM 2150 C CA . GLN A 1 274 ? -15.038 1.131 35.063 1.00 88.19 274 GLN A CA 1
ATOM 2151 C C . GLN A 1 274 ? -16.395 0.440 35.227 1.00 88.19 274 GLN A C 1
ATOM 2153 O O . GLN A 1 274 ? -16.876 0.306 36.354 1.00 88.19 274 GLN A O 1
ATOM 2158 N N . ASN A 1 275 ? -16.983 -0.047 34.133 1.00 84.50 275 ASN A N 1
ATOM 2159 C CA . ASN A 1 275 ? -18.254 -0.771 34.166 1.00 84.50 275 ASN A CA 1
ATOM 2160 C C . ASN A 1 275 ? -18.145 -2.067 34.976 1.00 84.50 275 ASN A C 1
ATOM 2162 O O . ASN A 1 275 ? -19.021 -2.358 35.790 1.00 84.50 275 ASN A O 1
ATOM 2166 N N . ASN A 1 276 ? -17.042 -2.804 34.821 1.00 83.69 276 ASN A N 1
ATOM 2167 C CA . ASN A 1 276 ? -16.790 -4.018 35.592 1.00 83.69 276 ASN A CA 1
ATOM 2168 C C . ASN A 1 276 ? -16.643 -3.723 37.088 1.00 83.69 276 ASN A C 1
ATOM 2170 O O . ASN A 1 276 ? -17.223 -4.444 37.894 1.00 83.69 276 ASN A O 1
ATOM 2174 N N . LYS A 1 277 ? -15.951 -2.636 37.465 1.00 82.44 277 LYS A N 1
ATOM 2175 C CA . LYS A 1 277 ? -15.875 -2.188 38.868 1.00 82.44 277 LYS A CA 1
ATOM 2176 C C . LYS A 1 277 ? -17.255 -1.832 39.431 1.00 82.44 277 LYS A C 1
ATOM 2178 O O . LYS A 1 277 ? -17.584 -2.236 40.543 1.00 82.44 277 LYS A O 1
ATOM 2183 N N . GLY A 1 278 ? -18.079 -1.124 38.656 1.00 79.12 278 GLY A N 1
ATOM 2184 C CA . GLY A 1 278 ? -19.457 -0.804 39.040 1.00 79.12 278 GLY A CA 1
ATOM 2185 C C . GLY A 1 278 ? -20.324 -2.052 39.233 1.00 79.12 278 GLY A C 1
ATOM 2186 O O . GLY A 1 278 ? -21.063 -2.141 40.213 1.00 79.12 278 GLY A O 1
ATOM 2187 N N . LEU A 1 279 ? -20.190 -3.042 38.345 1.00 74.31 279 LEU A N 1
ATOM 2188 C CA . LEU A 1 279 ? -20.894 -4.320 38.447 1.00 74.31 279 LEU A CA 1
ATOM 2189 C C . LEU A 1 279 ? -20.448 -5.118 39.677 1.00 74.31 279 LEU A C 1
ATOM 2191 O O . LEU A 1 279 ? -21.300 -5.627 40.400 1.00 74.31 279 LEU A O 1
ATOM 2195 N N . THR A 1 280 ? -19.143 -5.191 39.957 1.00 76.00 280 THR A N 1
ATOM 2196 C CA . THR A 1 280 ? -18.641 -5.858 41.168 1.00 76.00 280 THR A CA 1
ATOM 2197 C C . THR A 1 280 ? -19.173 -5.195 42.433 1.00 76.00 280 THR A C 1
ATOM 2199 O O . THR A 1 280 ? -19.672 -5.894 43.306 1.00 76.00 280 THR A O 1
ATOM 2202 N N . SER A 1 281 ? -19.189 -3.859 42.501 1.00 75.62 281 SER A N 1
ATOM 2203 C CA . SER A 1 281 ? -19.744 -3.138 43.653 1.00 75.62 281 SER A CA 1
ATOM 2204 C C . SER A 1 281 ? -21.259 -3.330 43.811 1.00 75.62 281 SER A C 1
ATOM 2206 O O . SER A 1 281 ? -21.754 -3.394 44.933 1.00 75.62 281 SER A O 1
ATOM 2208 N N . LEU A 1 282 ? -22.010 -3.455 42.710 1.00 72.12 282 LEU A N 1
ATOM 2209 C CA . LEU A 1 282 ? -23.439 -3.797 42.738 1.00 72.12 282 LEU A CA 1
ATOM 2210 C C . LEU A 1 282 ? -23.683 -5.225 43.241 1.00 72.12 282 LEU A C 1
ATOM 2212 O O . LEU A 1 282 ? -24.590 -5.443 44.038 1.00 72.12 282 LEU A O 1
ATOM 2216 N N . LEU A 1 283 ? -22.883 -6.192 42.789 1.00 77.25 283 LEU A N 1
ATOM 2217 C CA . LEU A 1 283 ? -22.980 -7.588 43.223 1.00 77.25 283 LEU A CA 1
ATOM 2218 C C . LEU A 1 283 ? -22.625 -7.751 44.710 1.00 77.25 283 LEU A C 1
ATOM 2220 O O . LEU A 1 283 ? -23.329 -8.474 45.416 1.00 77.25 283 LEU A O 1
ATOM 2224 N N . GLU A 1 284 ? -21.608 -7.030 45.196 1.00 77.25 284 GLU A N 1
ATOM 2225 C CA . GLU A 1 284 ? -21.280 -6.930 46.627 1.00 77.25 284 GLU A CA 1
ATOM 2226 C C . GLU A 1 284 ? -22.438 -6.312 47.425 1.00 77.25 284 GLU A C 1
ATOM 2228 O O . GLU A 1 284 ? -22.844 -6.856 48.449 1.00 77.25 284 GLU A O 1
ATOM 2233 N N . ALA A 1 285 ? -23.031 -5.215 46.939 1.00 74.00 285 ALA A N 1
ATOM 2234 C CA . ALA A 1 285 ? -24.157 -4.555 47.606 1.00 74.00 285 ALA A CA 1
ATOM 2235 C C . ALA A 1 285 ? -25.435 -5.415 47.663 1.00 74.00 285 ALA A C 1
ATOM 2237 O O . ALA A 1 285 ? -26.280 -5.207 48.535 1.00 74.00 285 ALA A O 1
ATOM 2238 N N . LEU A 1 286 ? -25.590 -6.372 46.743 1.00 81.94 286 LEU A N 1
ATOM 2239 C CA . LEU A 1 286 ? -26.734 -7.284 46.670 1.00 81.94 286 LEU A CA 1
ATOM 2240 C C . LEU A 1 286 ? -26.508 -8.623 47.402 1.00 81.94 286 LEU A C 1
ATOM 2242 O O . LEU A 1 286 ? -27.412 -9.457 47.381 1.00 81.94 286 LEU A O 1
ATOM 2246 N N . ASN A 1 287 ? -25.356 -8.842 48.058 1.00 82.31 287 ASN A N 1
ATOM 2247 C CA . ASN A 1 287 ? -24.953 -10.135 48.648 1.00 82.31 287 ASN A CA 1
ATOM 2248 C C . ASN A 1 287 ? -25.041 -11.313 47.651 1.00 82.31 287 ASN A C 1
ATOM 2250 O O . ASN A 1 287 ? -25.456 -12.416 48.009 1.00 82.31 287 ASN A O 1
ATOM 2254 N N . LEU A 1 288 ? -24.706 -11.072 46.380 1.00 66.00 288 LEU A N 1
ATOM 2255 C CA . LEU A 1 288 ? -24.740 -12.089 45.318 1.00 66.00 288 LEU A CA 1
ATOM 2256 C C . LEU A 1 288 ? -23.354 -12.691 45.007 1.00 66.00 288 LEU A C 1
ATOM 2258 O O . LEU A 1 288 ? -23.244 -13.503 44.088 1.00 66.00 288 LEU A O 1
ATOM 2262 N N . MET A 1 289 ? -22.323 -12.304 45.765 1.00 54.22 289 MET A N 1
ATOM 2263 C CA . MET A 1 289 ? -20.985 -12.914 45.812 1.00 54.22 289 MET A CA 1
ATOM 2264 C C . MET A 1 289 ? -20.730 -13.492 47.200 1.00 54.22 289 MET A C 1
ATOM 2266 O O . MET A 1 289 ? -20.084 -14.560 47.263 1.00 54.22 289 MET A O 1
#

Foldseek 3Di:
DLVVLVCCQQQVPPQVCSLVVLVVVLVVLVVVVLLEQCVVDPDDAPLVNLVSLLVNLSSLVSNLLSLLLNLHQGPDDPVSGPHDHRAQFAPVLSPPPDRDPPTDRPDLQEDHPCLLSSLCSVCSNLLNVLSNQLSDPDPHDVVVLVVSLVSLVVSLVVSLVSQVPHDAPPVRPDGDDPLSSLVSLLSSLLSLLSSLVVCCVVVLVDVVSVVSLVSNLVSLVSNLVLQDDDDDDDPSSVVNNSSLVSGDRSSPVSNVSSVVSNVVVVVSVVVVVVVVVVVVVVCVVVVVD

Radius of gyration: 22.32 Å; chains: 1; bounding box: 56×36×80 Å

InterPro domains:
  IPR007219 Xylanolytic transcriptional activator, regulatory domain [SM00906] (18-92)

Sequence (289 aa):
MCLLELAKQTTGVAGDLTWISAGGLLRAAMSMGLNHDPENLVKMTPLRTELRRRLWVAILEINLQASLDAGALPLISPRDFDTRPPRNLDEQDLTAETGQDVLSDIGLGSYTQTSAQTALFESFATRLAIVNLVNQSDPPEYRETLRLSDDLVSSTRALMQRLRSYPRDEYGVSGISSFQLHLVEMIMNRHLLALHLPWWNDALRNPIHYYSRKTSVDAARTLASLYRTAPNPSPSLIDFDRLLVCGSGPFRSTPVHACLTLTLEYIHLKEEEQNNKGLTSLLEALNLM